Protein AF-U2TBA6-F1 (afdb_monomer)

Structure (mmCIF, N/CA/C/O backbone):
data_AF-U2TBA6-F1
#
_entry.id   AF-U2TBA6-F1
#
loop_
_atom_site.group_PDB
_atom_site.id
_atom_site.type_symbol
_atom_site.label_atom_id
_atom_site.label_alt_id
_atom_site.label_comp_id
_atom_site.label_asym_id
_atom_site.label_entity_id
_atom_site.label_seq_id
_atom_site.pdbx_PDB_ins_code
_atom_site.Cartn_x
_atom_site.Cartn_y
_atom_site.Cartn_z
_atom_site.occupancy
_atom_site.B_iso_or_equiv
_atom_site.auth_seq_id
_atom_site.auth_comp_id
_atom_site.auth_asym_id
_atom_site.auth_atom_id
_atom_site.pdbx_PDB_model_num
ATOM 1 N N . MET A 1 1 ? 3.449 6.716 -40.604 1.00 33.38 1 MET A N 1
ATOM 2 C CA . MET A 1 1 ? 2.795 7.351 -39.437 1.00 33.38 1 MET A CA 1
ATOM 3 C C . MET A 1 1 ? 1.374 6.799 -39.253 1.00 33.38 1 MET A C 1
ATOM 5 O O . MET A 1 1 ? 0.414 7.548 -39.280 1.00 33.38 1 MET A O 1
ATOM 9 N N . GLY A 1 2 ? 1.232 5.471 -39.117 1.00 28.80 2 GLY A N 1
ATOM 10 C CA . GLY A 1 2 ? -0.083 4.801 -39.069 1.00 28.80 2 GLY A CA 1
ATOM 11 C C . GLY A 1 2 ? -0.136 3.507 -38.243 1.00 28.80 2 GLY A C 1
ATOM 12 O O . GLY A 1 2 ? -1.192 2.897 -38.158 1.00 28.80 2 GLY A O 1
ATOM 13 N N . GLY A 1 3 ? 0.971 3.090 -37.613 1.00 27.03 3 GLY A N 1
ATOM 14 C CA . GLY A 1 3 ? 1.015 1.880 -36.775 1.00 27.03 3 GLY A CA 1
ATOM 15 C C . GLY A 1 3 ? 0.606 2.102 -35.312 1.00 27.03 3 GLY A C 1
ATOM 16 O O . GLY A 1 3 ? 0.099 1.187 -34.678 1.00 27.03 3 GLY A O 1
ATOM 17 N N . TYR A 1 4 ? 0.750 3.324 -34.788 1.00 31.84 4 TYR A N 1
ATOM 18 C CA . TYR A 1 4 ? 0.482 3.633 -33.373 1.00 31.84 4 TYR A CA 1
ATOM 19 C C . TYR A 1 4 ? -1.007 3.803 -33.028 1.00 31.84 4 TYR A C 1
ATOM 21 O O . TYR A 1 4 ? -1.371 3.762 -31.858 1.00 31.84 4 TYR A O 1
ATOM 29 N N . LEU A 1 5 ? -1.885 3.975 -34.023 1.00 29.72 5 LEU A N 1
ATOM 30 C CA . LEU A 1 5 ? -3.324 4.172 -33.787 1.00 29.72 5 LEU A CA 1
ATOM 31 C C . LEU A 1 5 ? -4.109 2.856 -33.659 1.00 29.72 5 LEU A C 1
ATOM 33 O O . LEU A 1 5 ? -5.163 2.846 -33.031 1.00 29.72 5 LEU A O 1
ATOM 37 N N . LEU A 1 6 ? -3.596 1.745 -34.199 1.00 29.84 6 LEU A N 1
ATOM 38 C CA . LEU A 1 6 ? -4.268 0.438 -34.147 1.00 29.84 6 LEU A CA 1
ATOM 39 C C . LEU A 1 6 ? -3.959 -0.365 -32.875 1.00 29.84 6 LEU A C 1
ATOM 41 O O . LEU A 1 6 ? -4.721 -1.259 -32.528 1.00 29.84 6 LEU A O 1
ATOM 45 N N . GLN A 1 7 ? -2.883 -0.039 -32.155 1.00 37.28 7 GLN A N 1
ATOM 46 C CA . GLN A 1 7 ? -2.502 -0.759 -30.934 1.00 37.28 7 GLN A CA 1
ATOM 47 C C . GLN A 1 7 ? -3.322 -0.313 -29.705 1.00 37.28 7 GLN A C 1
ATOM 49 O O . GLN A 1 7 ? -3.544 -1.099 -28.787 1.00 37.28 7 GLN A O 1
ATOM 54 N N . ASN A 1 8 ? -3.852 0.917 -29.714 1.00 37.28 8 ASN A N 1
ATOM 55 C CA . ASN A 1 8 ? -4.618 1.474 -28.592 1.00 37.28 8 ASN A CA 1
ATOM 56 C C . ASN A 1 8 ? -6.055 0.936 -28.477 1.00 37.28 8 ASN A C 1
ATOM 58 O O . ASN A 1 8 ? -6.622 0.937 -27.385 1.00 37.28 8 ASN A O 1
ATOM 62 N N . THR A 1 9 ? -6.667 0.455 -29.562 1.00 40.72 9 THR A N 1
ATOM 63 C CA . THR A 1 9 ? -8.073 0.013 -29.542 1.00 40.72 9 THR A CA 1
ATOM 64 C C . THR A 1 9 ? -8.248 -1.415 -29.025 1.00 40.72 9 THR A C 1
ATOM 66 O O . THR A 1 9 ? -9.246 -1.695 -28.366 1.00 40.72 9 THR A O 1
ATOM 69 N N . SER A 1 10 ? -7.273 -2.307 -29.233 1.00 41.69 10 SER A N 1
ATOM 70 C CA . SER A 1 10 ? -7.294 -3.676 -28.688 1.00 41.69 10 SER A CA 1
ATOM 71 C C . SER A 1 10 ? -6.822 -3.766 -27.232 1.00 41.69 10 SER A C 1
ATOM 73 O O . SER A 1 10 ? -7.222 -4.683 -26.520 1.00 41.69 10 SER A O 1
ATOM 75 N N . LEU A 1 11 ? -5.999 -2.813 -26.774 1.00 43.09 11 LEU A N 1
ATOM 76 C CA . LEU A 1 11 ? -5.561 -2.694 -25.374 1.00 43.09 11 LEU A CA 1
ATOM 77 C C . LEU A 1 11 ? -6.626 -2.055 -24.470 1.00 43.09 11 LEU A C 1
ATOM 79 O O . LEU A 1 11 ? -6.661 -2.348 -23.280 1.00 43.09 11 LEU A O 1
ATOM 83 N N . SER A 1 12 ? -7.527 -1.234 -25.018 1.00 51.44 12 SER A N 1
ATOM 84 C CA . SER A 1 12 ? -8.607 -0.570 -24.271 1.00 51.44 12 SER A CA 1
ATOM 85 C C . SER A 1 12 ? -9.499 -1.516 -23.441 1.00 51.44 12 SER A C 1
ATOM 87 O O . SER A 1 12 ? -9.683 -1.246 -22.252 1.00 51.44 12 SER A O 1
ATOM 89 N N . PRO A 1 13 ? -10.034 -2.634 -23.978 1.00 48.94 13 PRO A N 1
ATOM 90 C CA . PRO A 1 13 ? -10.844 -3.552 -23.178 1.00 48.94 13 PRO A CA 1
ATOM 91 C C . PRO A 1 13 ? -10.027 -4.293 -22.112 1.00 48.94 13 PRO A C 1
ATOM 93 O O . PRO A 1 13 ? -10.546 -4.546 -21.030 1.00 48.94 13 PRO A O 1
ATOM 96 N N . VAL A 1 14 ? -8.753 -4.596 -22.381 1.00 53.72 14 VAL A N 1
ATOM 97 C CA . VAL A 1 14 ? -7.848 -5.262 -21.429 1.00 53.72 14 VAL A CA 1
ATOM 98 C C . VAL A 1 14 ? -7.470 -4.317 -20.280 1.00 53.72 14 VAL A C 1
ATOM 100 O O . VAL A 1 14 ? -7.573 -4.697 -19.119 1.00 53.72 14 VAL A O 1
ATOM 103 N N . LEU A 1 15 ? -7.146 -3.056 -20.580 1.00 55.09 15 LEU A N 1
ATOM 104 C CA . LEU A 1 15 ? -6.909 -1.997 -19.590 1.00 55.09 15 LEU A CA 1
ATOM 105 C C . LEU A 1 15 ? -8.154 -1.722 -18.728 1.00 55.09 15 LEU A C 1
ATOM 107 O O . LEU A 1 15 ? -8.049 -1.555 -17.510 1.00 55.09 15 LEU A O 1
ATOM 111 N N . ASN A 1 16 ? -9.345 -1.731 -19.334 1.00 58.00 16 ASN A N 1
ATOM 112 C CA . ASN A 1 16 ? -10.609 -1.628 -18.601 1.00 58.00 16 ASN A CA 1
ATOM 113 C C . ASN A 1 16 ? -10.851 -2.843 -17.694 1.00 58.00 16 ASN A C 1
ATOM 115 O O . ASN A 1 16 ? -11.311 -2.677 -16.566 1.00 58.00 16 ASN A O 1
ATOM 119 N N . LEU A 1 17 ? -10.510 -4.052 -18.148 1.00 61.00 17 LEU A N 1
ATOM 120 C CA . LEU A 1 17 ? -10.610 -5.269 -17.345 1.00 61.00 17 LEU A CA 1
ATOM 121 C C . LEU A 1 17 ? -9.676 -5.203 -16.125 1.00 61.00 17 LEU A C 1
ATOM 123 O O . LEU A 1 17 ? -10.125 -5.442 -15.007 1.00 61.00 17 LEU A O 1
ATOM 127 N N . PHE A 1 18 ? -8.414 -4.802 -16.316 1.00 63.72 18 PHE A N 1
ATOM 128 C CA . PHE A 1 18 ? -7.450 -4.618 -15.226 1.00 63.72 18 PHE A CA 1
ATOM 129 C C . PHE A 1 18 ? -7.888 -3.548 -14.227 1.00 63.72 18 PHE A C 1
ATOM 131 O O . PHE A 1 18 ? -7.780 -3.745 -13.018 1.00 63.72 18 PHE A O 1
ATOM 138 N N . SER A 1 19 ? -8.478 -2.455 -14.710 1.00 67.44 19 SER A N 1
ATOM 139 C CA . SER A 1 19 ? -9.037 -1.407 -13.849 1.00 67.44 19 SER A CA 1
ATOM 140 C C . SER A 1 19 ? -10.184 -1.930 -12.976 1.00 67.44 19 SER A C 1
ATOM 142 O O . SER A 1 19 ? -10.247 -1.628 -11.783 1.00 67.44 19 SER A O 1
ATOM 144 N N . ILE A 1 20 ? -11.069 -2.759 -13.543 1.00 71.56 20 ILE A N 1
ATOM 145 C CA . ILE A 1 20 ? -12.163 -3.405 -12.803 1.00 71.56 20 ILE A CA 1
ATOM 146 C C . ILE A 1 20 ? -11.611 -4.412 -11.787 1.00 71.56 20 ILE A C 1
ATOM 148 O O . ILE A 1 20 ? -12.048 -4.414 -10.636 1.00 71.56 20 ILE A O 1
ATOM 152 N N . PHE A 1 21 ? -10.631 -5.234 -12.172 1.00 73.31 21 PHE A N 1
ATOM 153 C CA . PHE A 1 21 ? -9.988 -6.179 -11.257 1.00 73.31 21 PHE A CA 1
ATOM 154 C C . PHE A 1 21 ? -9.305 -5.471 -10.088 1.00 73.31 21 PHE A C 1
ATOM 156 O O . PHE A 1 21 ? -9.508 -5.880 -8.946 1.00 73.31 21 PHE A O 1
ATOM 163 N N . ASN A 1 22 ? -8.584 -4.378 -10.345 1.00 70.00 22 ASN A N 1
ATOM 164 C CA . ASN A 1 22 ? -7.978 -3.552 -9.304 1.00 70.00 22 ASN A CA 1
ATOM 165 C C . ASN A 1 22 ? -9.046 -2.994 -8.361 1.00 70.00 22 ASN A C 1
ATOM 167 O O . ASN A 1 22 ? -8.934 -3.136 -7.145 1.00 70.00 22 ASN A O 1
ATOM 171 N N . PHE A 1 23 ? -10.134 -2.437 -8.892 1.00 77.69 23 PHE A N 1
ATOM 172 C CA . PHE A 1 23 ? -11.240 -1.958 -8.064 1.00 77.69 23 PHE A CA 1
ATOM 173 C C . PHE A 1 23 ? -11.829 -3.064 -7.171 1.00 77.69 23 PHE A C 1
ATOM 175 O O . PHE A 1 23 ? -11.960 -2.881 -5.958 1.00 77.69 23 PHE A O 1
ATOM 182 N N . CYS A 1 24 ? -12.146 -4.228 -7.747 1.00 77.81 24 CYS A N 1
ATOM 183 C CA . CYS A 1 24 ? -12.658 -5.380 -7.005 1.00 77.81 24 CYS A CA 1
ATOM 184 C C . CYS A 1 24 ? -11.664 -5.858 -5.943 1.00 77.81 24 CYS A C 1
ATOM 186 O O . CYS A 1 24 ? -12.065 -6.192 -4.829 1.00 77.81 24 CYS A O 1
ATOM 188 N N . TYR A 1 25 ? -10.374 -5.846 -6.263 1.00 76.81 25 TYR A N 1
ATOM 189 C CA . TYR A 1 25 ? -9.306 -6.203 -5.346 1.00 76.81 25 TYR A CA 1
ATOM 190 C C . TYR A 1 25 ? -9.289 -5.283 -4.114 1.00 76.81 25 TYR A C 1
ATOM 192 O O . TYR A 1 25 ? -9.372 -5.761 -2.978 1.00 76.81 25 TYR A O 1
ATOM 200 N N . TYR A 1 26 ? -9.272 -3.962 -4.320 1.00 77.50 26 TYR A N 1
ATOM 201 C CA . TYR A 1 26 ? -9.313 -2.993 -3.219 1.00 77.50 26 TYR A CA 1
ATOM 202 C C . TYR A 1 26 ? -10.594 -3.100 -2.403 1.00 77.50 26 TYR A C 1
ATOM 204 O O . TYR A 1 26 ? -10.560 -2.937 -1.182 1.00 77.50 26 TYR A O 1
ATOM 212 N N . LEU A 1 27 ? -11.720 -3.393 -3.055 1.00 82.31 27 LEU A N 1
ATOM 213 C CA . LEU A 1 27 ? -12.992 -3.599 -2.375 1.00 82.31 27 LEU A CA 1
ATOM 214 C C . LEU A 1 27 ? -12.929 -4.814 -1.442 1.00 82.31 27 LEU A C 1
ATOM 216 O O . LEU A 1 27 ? -13.320 -4.717 -0.280 1.00 82.31 27 LEU A O 1
ATOM 220 N N . VAL A 1 28 ? -12.398 -5.944 -1.915 1.00 80.44 28 VAL A N 1
ATOM 221 C CA . VAL A 1 28 ? -12.222 -7.157 -1.099 1.00 80.44 28 VAL A CA 1
ATOM 222 C C . VAL A 1 28 ? -11.304 -6.885 0.091 1.00 80.44 28 VAL A C 1
ATOM 224 O O . VAL A 1 28 ? -11.617 -7.282 1.212 1.00 80.44 28 VAL A O 1
ATOM 227 N N . LEU A 1 29 ? -10.204 -6.171 -0.130 1.00 77.12 29 LEU A N 1
ATOM 228 C CA . LEU A 1 29 ? -9.239 -5.799 0.902 1.00 77.12 29 LEU A CA 1
ATOM 229 C C . LEU A 1 29 ? -9.860 -4.863 1.954 1.00 77.12 29 LEU A C 1
ATOM 231 O O . LEU A 1 29 ? -9.681 -5.059 3.157 1.00 77.12 29 LEU A O 1
ATOM 235 N N . PHE A 1 30 ? -10.675 -3.901 1.522 1.00 80.56 30 PHE A N 1
ATOM 236 C CA . PHE A 1 30 ? -11.443 -3.035 2.414 1.00 80.56 30 PHE A CA 1
ATOM 237 C C . PHE A 1 30 ? -12.436 -3.832 3.273 1.00 80.56 30 PHE A C 1
ATOM 239 O O . PHE A 1 30 ? -12.463 -3.682 4.497 1.00 80.56 30 PHE A O 1
ATOM 246 N N . LEU A 1 31 ? -13.211 -4.731 2.657 1.00 80.31 31 LEU A N 1
ATOM 247 C CA . LEU A 1 31 ? -14.142 -5.614 3.367 1.00 80.31 31 LEU A CA 1
ATOM 248 C C . LEU A 1 31 ? -13.414 -6.562 4.331 1.00 80.31 31 LEU A C 1
ATOM 250 O O . LEU A 1 31 ? -13.915 -6.856 5.419 1.00 80.31 31 LEU A O 1
ATOM 254 N N . PHE A 1 32 ? -12.217 -7.019 3.962 1.00 79.44 32 PHE A N 1
ATOM 255 C CA . PHE A 1 32 ? -11.378 -7.847 4.815 1.00 79.44 32 PHE A CA 1
ATOM 256 C C . PHE A 1 32 ? -10.978 -7.112 6.101 1.00 79.44 32 PHE A C 1
ATOM 258 O O . PHE A 1 32 ? -11.171 -7.667 7.184 1.00 79.44 32 PHE A O 1
ATOM 265 N N . TYR A 1 33 ? -10.527 -5.854 6.024 1.00 76.25 33 TYR A N 1
ATOM 266 C CA . TYR A 1 33 ? -10.216 -5.067 7.226 1.00 76.25 33 TYR A CA 1
ATOM 267 C C . TYR A 1 33 ? -11.432 -4.856 8.128 1.00 76.25 33 TYR A C 1
ATOM 269 O O . TYR A 1 33 ? -11.327 -5.013 9.348 1.00 76.25 33 TYR A O 1
ATOM 277 N N . GLN A 1 34 ? -12.603 -4.583 7.545 1.00 75.19 34 GLN A N 1
ATOM 278 C CA . GLN A 1 34 ? -13.845 -4.480 8.315 1.00 75.19 34 GLN A CA 1
ATOM 279 C C . GLN A 1 34 ? -14.164 -5.777 9.064 1.00 75.19 34 GLN A C 1
ATOM 281 O O . GLN A 1 34 ? -14.523 -5.747 10.242 1.00 75.19 34 GLN A O 1
ATOM 286 N N . LYS A 1 35 ? -13.980 -6.927 8.406 1.00 77.62 35 LYS A N 1
ATOM 287 C CA . LYS A 1 35 ? -14.211 -8.245 9.006 1.00 77.62 35 LYS A CA 1
ATOM 288 C C . LYS A 1 35 ? -13.213 -8.567 10.119 1.00 77.62 35 LYS A C 1
ATOM 290 O O . LYS A 1 35 ? -13.614 -9.112 11.148 1.00 77.62 35 LYS A O 1
ATOM 295 N N . VAL A 1 36 ? -11.933 -8.241 9.931 1.00 71.44 36 VAL A N 1
ATOM 296 C CA . VAL A 1 36 ? -10.889 -8.440 10.948 1.00 71.44 36 VAL A CA 1
ATOM 297 C C . VAL A 1 36 ? -11.233 -7.658 12.215 1.00 71.44 36 VAL A C 1
ATOM 299 O O . VAL A 1 36 ? -11.251 -8.240 13.294 1.00 71.44 36 VAL A O 1
ATOM 302 N N . ILE A 1 37 ? -11.606 -6.385 12.099 1.00 67.88 37 ILE A N 1
ATOM 303 C CA . ILE A 1 37 ? -11.932 -5.538 13.259 1.00 67.88 37 ILE A CA 1
ATOM 304 C C . ILE A 1 37 ? -13.259 -5.905 13.912 1.00 67.88 37 ILE A C 1
ATOM 306 O O . ILE A 1 37 ? -13.330 -5.925 15.140 1.00 67.88 37 ILE A O 1
ATOM 310 N N . PHE A 1 38 ? -14.270 -6.303 13.136 1.00 67.88 38 PHE A N 1
ATOM 311 C CA . PHE A 1 38 ? -15.490 -6.882 13.702 1.00 67.88 38 PHE A CA 1
ATOM 312 C C . PHE A 1 38 ? -15.174 -8.074 14.620 1.00 67.88 38 PHE A C 1
ATOM 314 O O . PHE A 1 38 ? -15.725 -8.178 15.712 1.00 67.88 38 PHE A O 1
ATOM 321 N N . LYS A 1 39 ? -14.231 -8.936 14.215 1.00 69.56 39 LYS A N 1
ATOM 322 C CA . LYS A 1 39 ? -13.801 -10.094 15.010 1.00 69.56 39 LYS A CA 1
ATOM 323 C C . LYS A 1 39 ? -12.981 -9.716 16.254 1.00 69.56 39 LYS A C 1
ATOM 325 O O . LYS A 1 39 ? -13.001 -10.462 17.224 1.00 69.56 39 LYS A O 1
ATOM 330 N N . ILE A 1 40 ? -12.258 -8.595 16.234 1.00 65.31 40 ILE A N 1
ATOM 331 C CA . ILE A 1 40 ? -11.452 -8.114 17.373 1.00 65.31 40 ILE A CA 1
ATOM 332 C C . ILE A 1 40 ? -12.321 -7.399 18.409 1.00 65.31 40 ILE A C 1
ATOM 334 O O . ILE A 1 40 ? -12.093 -7.523 19.609 1.00 65.31 40 ILE A O 1
ATOM 338 N N . GLU A 1 41 ? -13.265 -6.581 17.949 1.00 64.75 41 GLU A N 1
ATOM 339 C CA . GLU A 1 41 ? -14.033 -5.692 18.819 1.00 64.75 41 GLU A CA 1
ATOM 340 C C . GLU A 1 41 ? -15.403 -6.237 19.212 1.00 64.75 41 GLU A C 1
ATOM 342 O O . GLU A 1 41 ? -16.031 -5.652 20.093 1.00 64.75 41 GLU A O 1
ATOM 347 N N . GLU A 1 42 ? -15.881 -7.285 18.532 1.00 62.25 42 GLU A N 1
ATOM 348 C CA . GLU A 1 42 ? -17.246 -7.828 18.643 1.00 62.25 42 GLU A CA 1
ATOM 349 C C . GLU A 1 42 ? -18.343 -6.759 18.468 1.00 62.25 42 GLU A C 1
ATOM 351 O O . GLU A 1 42 ? -19.490 -6.921 18.881 1.00 62.25 42 GLU A O 1
ATOM 356 N N . LYS A 1 43 ? -17.996 -5.632 17.836 1.00 63.78 43 LYS A N 1
ATOM 357 C CA . LYS A 1 43 ? -18.877 -4.484 17.624 1.00 63.78 43 LYS A CA 1
ATOM 358 C C . LYS A 1 43 ? -19.125 -4.282 16.147 1.00 63.78 43 LYS A C 1
ATOM 360 O O . LYS A 1 43 ? -18.198 -4.187 15.344 1.00 63.78 43 LYS A O 1
ATOM 365 N N . ASN A 1 44 ? -20.404 -4.171 15.800 1.00 58.31 44 ASN A N 1
ATOM 366 C CA . ASN A 1 44 ? -20.823 -3.958 14.427 1.00 58.31 44 ASN A CA 1
ATOM 367 C C . ASN A 1 44 ? -20.855 -2.461 14.108 1.00 58.31 44 ASN A C 1
ATOM 369 O O . ASN A 1 44 ? -21.823 -1.765 14.403 1.00 58.31 44 ASN A O 1
ATOM 373 N N . TYR A 1 45 ? -19.784 -1.963 13.493 1.00 59.03 45 TYR A N 1
ATOM 374 C CA . TYR A 1 45 ? -19.689 -0.571 13.040 1.00 59.03 45 TYR A CA 1
ATOM 375 C C . TYR A 1 45 ? -20.276 -0.347 11.636 1.00 59.03 45 TYR A C 1
ATOM 377 O O . TYR A 1 45 ? -20.083 0.724 11.062 1.00 59.03 45 TYR A O 1
ATOM 385 N N . LEU A 1 46 ? -20.983 -1.341 11.078 1.00 55.38 46 LEU A N 1
ATOM 386 C CA . LEU A 1 46 ? -21.551 -1.355 9.724 1.00 55.38 46 LEU A CA 1
ATOM 387 C C . LEU A 1 46 ? -22.621 -0.263 9.517 1.00 55.38 46 LEU A C 1
ATOM 389 O O . LEU A 1 46 ? -23.821 -0.521 9.492 1.00 55.38 46 LEU A O 1
ATOM 393 N N . ARG A 1 47 ? -22.181 0.979 9.305 1.00 59.25 47 ARG A N 1
ATOM 394 C CA . ARG A 1 47 ? -22.957 2.027 8.635 1.00 59.25 47 ARG A CA 1
ATOM 395 C C . ARG A 1 47 ? -22.532 2.058 7.171 1.00 59.25 47 ARG A C 1
ATOM 397 O O . ARG A 1 47 ? -21.565 2.736 6.827 1.00 59.25 47 ARG A O 1
ATOM 404 N N . LEU A 1 48 ? -23.269 1.337 6.317 1.00 56.69 48 LEU A N 1
ATOM 405 C CA . LEU A 1 48 ? -22.956 1.140 4.890 1.00 56.69 48 LEU A CA 1
ATOM 406 C C . LEU A 1 48 ? -22.523 2.433 4.167 1.00 56.69 48 LEU A C 1
ATOM 408 O O . LEU A 1 48 ? -21.536 2.427 3.437 1.00 56.69 48 LEU A O 1
ATOM 412 N N . GLY A 1 49 ? -23.217 3.552 4.410 1.00 60.34 49 GLY A N 1
ATOM 413 C CA . GLY A 1 49 ? -22.914 4.836 3.764 1.00 60.34 49 GLY A CA 1
ATOM 414 C C . GLY A 1 49 ? -21.580 5.465 4.189 1.00 60.34 49 GLY A C 1
ATOM 415 O O . GLY A 1 49 ? -20.838 5.963 3.345 1.00 60.34 49 GLY A O 1
ATOM 416 N N . GLN A 1 50 ? -21.228 5.405 5.480 1.00 69.31 50 GLN A N 1
ATOM 417 C CA . GLN A 1 50 ? -19.935 5.912 5.964 1.00 69.31 50 GLN A CA 1
ATOM 418 C C . GLN A 1 50 ? -18.784 5.016 5.497 1.00 69.31 50 GLN A C 1
ATOM 420 O O . GLN A 1 50 ? -17.730 5.516 5.111 1.00 69.31 50 GLN A O 1
ATOM 425 N N . SER A 1 51 ? -18.997 3.699 5.474 1.00 72.25 51 SER A N 1
ATOM 426 C CA . SER A 1 51 ? -18.024 2.737 4.958 1.00 72.25 51 SER A CA 1
ATOM 427 C C . SER A 1 51 ? -17.742 2.926 3.464 1.00 72.25 51 SER A C 1
ATOM 429 O O . SER A 1 51 ? -16.580 2.923 3.068 1.00 72.25 51 SER A O 1
ATOM 431 N N . ALA A 1 52 ? -18.766 3.161 2.639 1.00 77.06 52 ALA A N 1
ATOM 432 C CA . ALA A 1 52 ? -18.586 3.369 1.201 1.00 77.06 52 ALA A CA 1
ATOM 433 C C . ALA A 1 52 ? -17.749 4.622 0.885 1.00 77.06 52 ALA A C 1
ATOM 435 O O . ALA A 1 52 ? -16.817 4.555 0.088 1.00 77.06 52 ALA A O 1
ATOM 436 N N . SER A 1 53 ? -18.020 5.750 1.554 1.00 81.38 53 SER A N 1
ATOM 437 C CA . SER A 1 53 ? -17.249 6.993 1.370 1.00 81.38 53 SER A CA 1
ATOM 438 C C . SER A 1 53 ? -15.758 6.806 1.684 1.00 81.38 53 SER A C 1
ATOM 440 O O . SER A 1 53 ? -14.887 7.229 0.923 1.00 81.38 53 SER A O 1
ATOM 442 N N . LYS A 1 54 ? -15.451 6.082 2.766 1.00 85.50 54 LYS A N 1
ATOM 443 C CA . LYS A 1 54 ? -14.074 5.765 3.168 1.00 85.50 54 LYS A CA 1
ATOM 444 C C . LYS A 1 54 ? -13.351 4.893 2.152 1.00 85.50 54 LYS A C 1
ATOM 446 O O . LYS A 1 54 ? -12.176 5.126 1.878 1.00 85.50 54 LYS A O 1
ATOM 451 N N . PHE A 1 55 ? -14.053 3.909 1.597 1.00 85.00 55 PHE A N 1
ATOM 452 C CA . PHE A 1 55 ? -13.519 3.068 0.537 1.00 85.00 55 PHE A CA 1
ATOM 453 C C . PHE A 1 55 ? -13.140 3.900 -0.694 1.00 85.00 55 PHE A C 1
ATOM 455 O O . PHE A 1 55 ? -11.996 3.832 -1.136 1.00 85.00 55 PHE A O 1
ATOM 462 N N . PHE A 1 56 ? -14.050 4.743 -1.195 1.00 85.12 56 PHE A N 1
ATOM 463 C CA . PHE A 1 56 ? -13.762 5.601 -2.349 1.00 85.12 56 PHE A CA 1
ATOM 464 C C . PHE A 1 56 ? -12.608 6.569 -2.085 1.00 85.12 56 PHE A C 1
ATOM 466 O O . PHE A 1 56 ? -11.784 6.784 -2.968 1.00 85.12 56 PHE A O 1
ATOM 473 N N . PHE A 1 57 ? -12.500 7.107 -0.869 1.00 87.00 57 PHE A N 1
ATOM 474 C CA . PHE A 1 57 ? -11.380 7.965 -0.489 1.00 87.00 57 PHE A CA 1
ATOM 475 C C . PHE A 1 57 ? -10.032 7.227 -0.521 1.00 87.00 57 PHE A C 1
ATOM 477 O O . PHE A 1 57 ? -9.070 7.722 -1.104 1.00 87.00 57 PHE A O 1
ATOM 484 N N . LEU A 1 58 ? -9.957 6.025 0.061 1.00 86.25 58 LEU A N 1
ATOM 485 C CA . LEU A 1 58 ? -8.739 5.207 0.023 1.00 86.25 58 LEU A CA 1
ATOM 486 C C . LEU A 1 58 ? -8.386 4.775 -1.405 1.00 86.25 58 LEU A C 1
ATOM 488 O O . LEU A 1 58 ? -7.218 4.826 -1.785 1.00 86.25 58 LEU A O 1
ATOM 492 N N . TYR A 1 59 ? -9.389 4.398 -2.200 1.00 84.25 59 TYR A N 1
ATOM 493 C CA . TYR A 1 59 ? -9.203 4.053 -3.607 1.00 84.25 59 TYR A CA 1
ATOM 494 C C . TYR A 1 59 ? -8.697 5.250 -4.424 1.00 84.25 59 TYR A C 1
ATOM 496 O O . TYR A 1 59 ? -7.811 5.097 -5.258 1.00 84.25 59 TYR A O 1
ATOM 504 N N . PHE A 1 60 ? -9.193 6.457 -4.141 1.00 85.56 60 PHE A N 1
ATOM 505 C CA . PHE A 1 60 ? -8.726 7.688 -4.777 1.00 85.56 60 PHE A CA 1
ATOM 506 C C . PHE A 1 60 ? -7.269 8.015 -4.428 1.00 85.56 60 PHE A C 1
ATOM 508 O O . PHE A 1 60 ? -6.487 8.339 -5.320 1.00 85.56 60 PHE A O 1
ATOM 515 N N . ILE A 1 61 ? -6.874 7.872 -3.155 1.00 85.19 61 ILE A N 1
ATOM 516 C CA . ILE A 1 61 ? -5.467 8.011 -2.747 1.00 85.19 61 ILE A CA 1
ATOM 517 C C . ILE A 1 61 ? -4.600 7.006 -3.501 1.00 85.19 61 ILE A C 1
ATOM 519 O O . ILE A 1 61 ? -3.575 7.384 -4.061 1.00 85.19 61 ILE A O 1
ATOM 523 N N . TYR A 1 62 ? -5.016 5.738 -3.531 1.00 82.94 62 TYR A N 1
ATOM 524 C CA . TYR A 1 62 ? -4.293 4.703 -4.258 1.00 82.94 62 TYR A CA 1
ATOM 525 C C . TYR A 1 62 ? -4.137 5.076 -5.736 1.00 82.94 62 TYR A C 1
ATOM 527 O O . TYR A 1 62 ? -3.023 5.069 -6.250 1.00 82.94 62 TYR A O 1
ATOM 535 N N . TYR A 1 63 ? -5.218 5.483 -6.401 1.00 80.94 63 TYR A N 1
ATOM 536 C CA . TYR A 1 63 ? -5.186 5.898 -7.801 1.00 80.94 63 TYR A CA 1
ATOM 537 C C . TYR A 1 63 ? -4.173 7.024 -8.056 1.00 80.94 63 TYR A C 1
ATOM 539 O O . TYR A 1 63 ? -3.352 6.908 -8.963 1.00 80.94 63 TYR A O 1
ATOM 547 N N . ILE A 1 64 ? -4.166 8.070 -7.219 1.00 82.12 64 ILE A N 1
ATOM 548 C CA . ILE A 1 64 ? -3.186 9.163 -7.320 1.00 82.12 64 ILE A CA 1
ATOM 549 C C . ILE A 1 64 ? -1.757 8.633 -7.170 1.00 82.12 64 ILE A C 1
ATOM 551 O O . ILE A 1 64 ? -0.886 8.998 -7.954 1.00 82.12 64 ILE A O 1
ATOM 555 N N . VAL A 1 65 ? -1.508 7.778 -6.177 1.00 79.56 65 VAL A N 1
ATOM 556 C CA . VAL A 1 65 ? -0.165 7.253 -5.904 1.00 79.56 65 VAL A CA 1
ATOM 557 C C . VAL A 1 65 ? 0.367 6.433 -7.084 1.00 79.56 65 VAL A C 1
ATOM 559 O O . VAL A 1 65 ? 1.517 6.640 -7.471 1.00 79.56 65 VAL A O 1
ATOM 562 N N . ASN A 1 66 ? -0.446 5.566 -7.702 1.00 75.81 66 ASN A N 1
ATOM 563 C CA . ASN A 1 66 ? 0.005 4.830 -8.894 1.00 75.81 66 ASN A CA 1
ATOM 564 C C . ASN A 1 66 ? 0.197 5.749 -10.086 1.00 75.81 66 ASN A C 1
ATOM 566 O O . ASN A 1 66 ? 1.208 5.628 -10.759 1.00 75.81 66 ASN A O 1
ATOM 570 N N . TYR A 1 67 ? -0.719 6.692 -10.318 1.00 77.50 67 TYR A N 1
ATOM 571 C CA . TYR A 1 67 ? -0.587 7.634 -11.425 1.00 77.50 67 TYR A CA 1
ATOM 572 C C . TYR A 1 67 ? 0.727 8.423 -11.338 1.00 77.50 67 TYR A C 1
ATOM 574 O O . TYR A 1 67 ? 1.438 8.581 -12.331 1.00 77.50 67 TYR A O 1
ATOM 582 N N . ILE A 1 68 ? 1.079 8.883 -10.134 1.00 74.00 68 ILE A N 1
ATOM 583 C CA . ILE A 1 68 ? 2.355 9.549 -9.868 1.00 74.00 68 ILE A CA 1
ATOM 584 C C . ILE A 1 68 ? 3.519 8.581 -10.125 1.00 74.00 68 ILE A C 1
ATOM 586 O O . ILE A 1 68 ? 4.453 8.943 -10.835 1.00 74.00 68 ILE A O 1
ATOM 590 N N . GLY A 1 69 ? 3.460 7.354 -9.599 1.00 68.25 69 GLY A N 1
ATOM 591 C CA . GLY A 1 69 ? 4.507 6.345 -9.794 1.00 68.25 69 GLY A CA 1
ATOM 592 C C . GLY A 1 69 ? 4.746 5.986 -11.266 1.00 68.25 69 GLY A C 1
ATOM 593 O O . GLY A 1 69 ? 5.884 6.009 -11.730 1.00 68.25 69 GLY A O 1
ATOM 594 N N . GLU A 1 70 ? 3.680 5.726 -12.023 1.00 66.94 70 GLU A N 1
ATOM 595 C CA . GLU A 1 70 ? 3.722 5.437 -13.462 1.00 66.94 70 GLU A CA 1
ATOM 596 C C . GLU A 1 70 ? 4.257 6.622 -14.262 1.00 66.94 70 GLU A C 1
ATOM 598 O O . GLU A 1 70 ? 5.048 6.432 -15.180 1.00 66.94 70 GLU A O 1
ATOM 603 N N . SER A 1 71 ? 3.893 7.850 -13.885 1.00 68.31 71 SER A N 1
ATOM 604 C CA . SER A 1 71 ? 4.406 9.061 -14.534 1.00 68.31 71 SER A CA 1
ATOM 605 C C . SER A 1 71 ? 5.916 9.235 -14.337 1.00 68.31 71 SER A C 1
ATOM 607 O O . SER A 1 71 ? 6.570 9.832 -15.188 1.00 68.31 71 SER A O 1
ATOM 609 N N . PHE A 1 72 ? 6.488 8.702 -13.250 1.00 63.34 72 PHE A N 1
ATOM 610 C CA . PHE A 1 72 ? 7.931 8.738 -12.989 1.00 63.34 72 PHE A CA 1
ATOM 611 C C . PHE A 1 72 ? 8.707 7.565 -13.603 1.00 63.34 72 PHE A C 1
ATOM 613 O O . PHE A 1 72 ? 9.919 7.676 -13.799 1.00 63.34 72 PHE A O 1
ATOM 620 N N . PHE A 1 73 ? 8.034 6.473 -13.973 1.00 57.00 73 PHE A N 1
ATOM 621 C CA . PHE A 1 73 ? 8.671 5.282 -14.542 1.00 57.00 73 PHE A CA 1
ATOM 622 C C . PHE A 1 73 ? 9.479 5.523 -15.838 1.00 57.00 73 PHE A C 1
ATOM 624 O O . PHE A 1 73 ? 10.584 4.992 -15.940 1.00 57.00 73 PHE A O 1
ATOM 631 N N . PRO A 1 74 ? 9.035 6.346 -16.814 1.00 56.78 74 PRO A N 1
ATOM 632 C CA . PRO A 1 74 ? 9.798 6.609 -18.038 1.00 56.78 74 PRO A CA 1
ATOM 633 C C . PRO A 1 74 ? 11.122 7.322 -17.765 1.00 56.78 74 PRO A C 1
ATOM 635 O O . PRO A 1 74 ? 12.096 7.143 -18.493 1.00 56.78 74 PRO A O 1
ATOM 638 N N . TYR A 1 75 ? 11.157 8.127 -16.705 1.00 54.00 75 TYR A N 1
ATOM 639 C CA . TYR A 1 75 ? 12.322 8.913 -16.335 1.00 54.00 75 TYR A CA 1
ATOM 640 C C . TYR A 1 75 ? 13.414 8.047 -15.697 1.00 54.00 75 TYR A C 1
ATOM 642 O O . TYR A 1 75 ? 14.586 8.347 -15.878 1.00 54.00 75 TYR A O 1
ATOM 650 N N . LEU A 1 76 ? 13.070 6.912 -15.072 1.00 53.72 76 LEU A N 1
ATOM 651 C CA . LEU A 1 76 ? 14.055 5.941 -14.566 1.00 53.72 76 LEU A CA 1
ATOM 652 C C . LEU A 1 76 ? 15.013 5.416 -15.649 1.00 53.72 76 LEU A C 1
ATOM 654 O O . LEU A 1 76 ? 16.116 4.994 -15.318 1.00 53.72 76 LEU A O 1
ATOM 658 N N . MET A 1 77 ? 14.616 5.434 -16.928 1.00 49.28 77 MET A N 1
ATOM 659 C CA . MET A 1 77 ? 15.469 4.961 -18.025 1.00 49.28 77 MET A CA 1
ATOM 660 C C . MET A 1 77 ? 16.534 5.975 -18.469 1.00 49.28 77 MET A C 1
ATOM 662 O O . MET A 1 77 ? 17.484 5.590 -19.149 1.00 49.28 77 MET A O 1
ATOM 666 N N . PHE A 1 78 ? 16.405 7.254 -18.103 1.00 52.62 78 PHE A N 1
ATOM 667 C CA . PHE A 1 78 ? 17.325 8.314 -18.515 1.00 52.62 78 PHE A CA 1
ATOM 668 C C . PHE A 1 78 ? 18.121 8.805 -17.303 1.00 52.62 78 PHE A C 1
ATOM 670 O O . PHE A 1 78 ? 17.695 9.692 -16.572 1.00 52.62 78 PHE A O 1
ATOM 677 N N . PHE A 1 79 ? 19.285 8.196 -17.076 1.00 54.28 79 PHE A N 1
ATOM 678 C CA . PHE A 1 79 ? 20.192 8.549 -15.983 1.00 54.28 79 PHE A CA 1
ATOM 679 C C . PHE A 1 79 ? 20.876 9.904 -16.240 1.00 54.28 79 PHE A C 1
ATOM 681 O O . PHE A 1 79 ? 21.969 9.959 -16.796 1.00 54.28 79 PHE A O 1
ATOM 688 N N . ASP A 1 80 ? 20.224 10.991 -15.829 1.00 66.25 80 ASP A N 1
ATOM 689 C CA . ASP A 1 80 ? 20.833 12.316 -15.656 1.00 66.25 80 ASP A CA 1
ATOM 690 C C . ASP A 1 80 ? 21.028 12.589 -14.149 1.00 66.25 80 ASP A C 1
ATOM 692 O O . ASP A 1 80 ? 20.193 12.202 -13.326 1.00 66.25 80 ASP A O 1
ATOM 696 N N . GLU A 1 81 ? 22.124 13.245 -13.762 1.00 69.31 81 GLU A N 1
ATOM 697 C CA . GLU A 1 81 ? 22.488 13.509 -12.360 1.00 69.31 81 GLU A CA 1
ATOM 698 C C . GLU A 1 81 ? 21.393 14.297 -11.623 1.00 69.31 81 GLU A C 1
ATOM 700 O O . GLU A 1 81 ? 21.060 13.992 -10.473 1.00 69.31 81 GLU A O 1
ATOM 705 N N . LEU A 1 82 ? 20.761 15.263 -12.302 1.00 68.88 82 LEU A N 1
ATOM 706 C CA . LEU A 1 82 ? 19.628 16.023 -11.757 1.00 68.88 82 LEU A CA 1
ATOM 707 C C . LEU A 1 82 ? 18.386 15.149 -11.546 1.00 68.88 82 LEU A C 1
ATOM 709 O O . LEU A 1 82 ? 17.639 15.333 -10.580 1.00 68.88 82 LEU A O 1
ATOM 713 N N . LEU A 1 83 ? 18.173 14.176 -12.430 1.00 72.00 83 LEU A N 1
ATOM 714 C CA . LEU A 1 83 ? 17.038 13.269 -12.355 1.00 72.00 83 LEU A CA 1
ATOM 715 C C . LEU A 1 83 ? 17.191 12.266 -11.204 1.00 72.00 83 LEU A C 1
ATOM 717 O O . LEU A 1 83 ? 16.209 11.904 -10.556 1.00 72.00 83 LEU A O 1
ATOM 721 N N . LEU A 1 84 ? 18.430 11.889 -10.889 1.00 71.75 84 LEU A N 1
ATOM 722 C CA . LEU A 1 84 ? 18.766 10.994 -9.785 1.00 71.75 84 LEU A CA 1
ATOM 723 C C . LEU A 1 84 ? 18.466 11.632 -8.419 1.00 71.75 84 LEU A C 1
ATOM 725 O O . LEU A 1 84 ? 17.905 10.977 -7.538 1.00 71.75 84 LEU A O 1
ATOM 729 N N . VAL A 1 85 ? 18.743 12.933 -8.259 1.00 77.06 85 VAL A N 1
ATOM 730 C CA . VAL A 1 85 ? 18.364 13.696 -7.054 1.00 77.06 85 VAL A CA 1
ATOM 731 C C . VAL A 1 85 ? 16.844 13.764 -6.904 1.00 77.06 85 VAL A C 1
ATOM 733 O O . VAL A 1 85 ? 16.316 13.517 -5.818 1.00 77.06 85 VAL A O 1
ATOM 736 N N . PHE A 1 86 ? 16.125 14.056 -7.991 1.00 76.19 86 PHE A N 1
ATOM 737 C CA . PHE A 1 86 ? 14.663 14.117 -7.968 1.00 76.19 86 PHE A CA 1
ATOM 738 C C . PHE A 1 86 ? 14.044 12.758 -7.605 1.00 76.19 86 PHE A C 1
ATOM 740 O O . PHE A 1 86 ? 13.142 12.677 -6.767 1.00 76.19 86 PHE A O 1
ATOM 747 N N . LEU A 1 87 ? 14.576 11.679 -8.179 1.00 75.69 87 LEU A N 1
ATOM 748 C CA . LEU A 1 87 ? 14.156 10.315 -7.888 1.00 75.69 87 LEU A CA 1
ATOM 749 C C . LEU A 1 87 ? 14.402 9.940 -6.421 1.00 75.69 87 LEU A C 1
ATOM 751 O O . LEU A 1 87 ? 13.529 9.345 -5.789 1.00 75.69 87 LEU A O 1
ATOM 755 N N . ALA A 1 88 ? 15.552 10.316 -5.858 1.00 79.81 88 ALA A N 1
ATOM 756 C CA . ALA A 1 88 ? 15.859 10.074 -4.452 1.00 79.81 88 ALA A CA 1
ATOM 757 C C . ALA A 1 88 ? 14.870 10.798 -3.523 1.00 79.81 88 ALA A C 1
ATOM 759 O O . ALA A 1 88 ? 14.356 10.198 -2.578 1.00 79.81 88 ALA A O 1
ATOM 760 N N . ILE A 1 89 ? 14.541 12.061 -3.820 1.00 83.38 89 ILE A N 1
ATOM 761 C CA . ILE A 1 89 ? 13.541 12.831 -3.064 1.00 83.38 89 ILE A CA 1
ATOM 762 C C . ILE A 1 89 ? 12.164 12.164 -3.154 1.00 83.38 89 ILE A C 1
ATOM 764 O O . ILE A 1 89 ? 11.491 12.007 -2.133 1.00 83.38 89 ILE A O 1
ATOM 768 N N . HIS A 1 90 ? 11.757 11.735 -4.351 1.00 81.94 90 HIS A N 1
ATOM 769 C CA . HIS A 1 90 ? 10.499 11.020 -4.553 1.00 81.94 90 HIS A CA 1
ATOM 770 C C . HIS A 1 90 ? 10.443 9.724 -3.731 1.00 81.94 90 HIS A C 1
ATOM 772 O O . HIS A 1 90 ? 9.471 9.491 -3.013 1.00 81.94 90 HIS A O 1
ATOM 778 N N . TRP A 1 91 ? 11.506 8.919 -3.764 1.00 81.19 91 TRP A N 1
ATOM 779 C CA . TRP A 1 91 ? 11.603 7.689 -2.979 1.00 81.19 91 TRP A CA 1
ATOM 780 C C . TRP A 1 91 ? 11.510 7.945 -1.476 1.00 81.19 91 TRP A C 1
ATOM 782 O O . TRP A 1 91 ? 10.759 7.259 -0.782 1.00 81.19 91 TRP A O 1
ATOM 792 N N . ILE A 1 92 ? 12.214 8.958 -0.966 1.00 85.69 92 ILE A N 1
ATOM 793 C CA . ILE A 1 92 ? 12.137 9.345 0.448 1.00 85.69 92 ILE A CA 1
ATOM 794 C C . ILE A 1 92 ? 10.702 9.745 0.812 1.00 85.69 92 ILE A C 1
ATOM 796 O O . ILE A 1 92 ? 10.172 9.278 1.822 1.00 85.69 92 ILE A O 1
ATOM 800 N N . ALA A 1 93 ? 10.044 10.556 -0.021 1.00 86.31 93 ALA A N 1
ATOM 801 C CA . ALA A 1 93 ? 8.657 10.958 0.197 1.00 86.31 93 ALA A CA 1
ATOM 802 C C . ALA A 1 93 ? 7.705 9.750 0.215 1.00 86.31 93 ALA A C 1
ATOM 804 O O . ALA A 1 93 ? 6.838 9.668 1.085 1.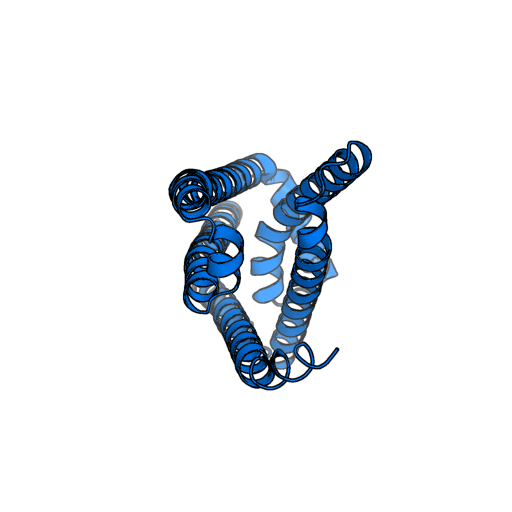00 86.31 93 ALA A O 1
ATOM 805 N N . MET A 1 94 ? 7.905 8.782 -0.682 1.00 83.81 94 MET A N 1
ATOM 806 C CA . MET A 1 94 ? 7.118 7.548 -0.740 1.00 83.81 94 MET A CA 1
ATOM 807 C C . MET A 1 94 ? 7.326 6.663 0.493 1.00 83.81 94 MET A C 1
ATOM 809 O O . MET A 1 94 ? 6.354 6.140 1.034 1.00 83.81 94 MET A O 1
ATOM 813 N N . VAL A 1 95 ? 8.556 6.538 1.000 1.00 86.00 95 VAL A N 1
ATOM 814 C CA . VAL A 1 95 ? 8.844 5.792 2.240 1.00 86.00 95 VAL A CA 1
ATOM 815 C C . VAL A 1 95 ? 8.196 6.464 3.452 1.00 86.00 95 VAL A C 1
ATOM 817 O O . VAL A 1 95 ? 7.594 5.785 4.287 1.00 86.00 95 VAL A O 1
ATOM 820 N N . ILE A 1 96 ? 8.268 7.795 3.541 1.00 87.00 96 ILE A N 1
ATOM 821 C CA . ILE A 1 96 ? 7.598 8.558 4.602 1.00 87.00 96 ILE A CA 1
ATOM 822 C C . ILE A 1 96 ? 6.084 8.358 4.512 1.00 87.00 96 ILE A C 1
ATOM 824 O O . ILE A 1 96 ? 5.445 8.049 5.516 1.00 87.00 96 ILE A O 1
ATOM 828 N N . PHE A 1 97 ? 5.508 8.479 3.318 1.00 86.69 97 PHE A N 1
ATOM 829 C CA . PHE A 1 97 ? 4.088 8.231 3.094 1.00 86.69 97 PHE A CA 1
ATOM 830 C C . PHE A 1 97 ? 3.692 6.814 3.536 1.00 86.69 97 PHE A C 1
ATOM 832 O O . PHE A 1 97 ? 2.738 6.644 4.296 1.00 86.69 97 PHE A O 1
ATOM 839 N N . LEU A 1 98 ? 4.475 5.802 3.154 1.00 84.00 98 LEU A N 1
ATOM 840 C CA . LEU A 1 98 ? 4.250 4.408 3.526 1.00 84.00 98 LEU A CA 1
ATOM 841 C C . LEU A 1 98 ? 4.227 4.210 5.050 1.00 84.00 98 LEU A C 1
ATOM 843 O O . LEU A 1 98 ? 3.326 3.543 5.563 1.00 84.00 98 LEU A O 1
ATOM 847 N N . LEU A 1 99 ? 5.170 4.825 5.776 1.00 85.88 99 LEU A N 1
ATOM 848 C CA . LEU A 1 99 ? 5.242 4.775 7.243 1.00 85.88 99 LEU A CA 1
ATOM 849 C C . LEU A 1 99 ? 3.935 5.234 7.901 1.00 85.88 99 LEU A C 1
ATOM 851 O O . LEU A 1 99 ? 3.460 4.580 8.830 1.00 85.88 99 LEU A O 1
ATOM 855 N N . TYR A 1 100 ? 3.338 6.325 7.415 1.00 86.62 100 TYR A N 1
ATOM 856 C CA . TYR A 1 100 ? 2.074 6.841 7.952 1.00 86.62 100 TYR A CA 1
ATOM 857 C C . TYR A 1 100 ? 0.860 6.001 7.542 1.00 86.62 100 TYR A C 1
ATOM 859 O O . TYR A 1 100 ? -0.105 5.908 8.304 1.00 86.62 100 TYR A O 1
ATOM 867 N N . MET A 1 101 ? 0.895 5.370 6.367 1.00 84.75 101 MET A N 1
ATOM 868 C CA . MET A 1 101 ? -0.245 4.616 5.841 1.00 84.75 101 MET A CA 1
ATOM 869 C C . MET A 1 101 ? -0.445 3.247 6.503 1.00 84.75 101 MET A C 1
ATOM 871 O O . MET A 1 101 ? -1.572 2.748 6.516 1.00 84.75 101 MET A O 1
ATOM 875 N N . PHE A 1 102 ? 0.600 2.666 7.105 1.00 80.62 102 PHE A N 1
ATOM 876 C CA . PHE A 1 102 ? 0.557 1.324 7.703 1.00 80.62 102 PHE A CA 1
ATOM 877 C C . PHE A 1 102 ? -0.509 1.147 8.797 1.00 80.62 102 PHE A C 1
ATOM 879 O O . PHE A 1 102 ? -1.180 0.117 8.826 1.00 80.62 102 PHE A O 1
ATOM 886 N N . TYR A 1 103 ? -0.701 2.138 9.673 1.00 79.12 103 TYR A N 1
ATOM 887 C CA . TYR A 1 103 ? -1.807 2.128 10.641 1.00 79.12 103 TYR A CA 1
ATOM 888 C C . TYR A 1 103 ? -3.034 2.870 10.125 1.00 79.12 103 TYR A C 1
ATOM 890 O O . TYR A 1 103 ? -4.153 2.486 10.458 1.00 79.12 103 TYR A O 1
ATOM 898 N N . PHE A 1 104 ? -2.852 3.926 9.325 1.00 85.44 104 PHE A N 1
ATOM 899 C CA . PHE A 1 104 ? -3.971 4.746 8.875 1.00 85.44 104 PHE A CA 1
ATOM 900 C C . PHE A 1 104 ? -4.987 3.943 8.056 1.00 85.44 104 PHE A C 1
ATOM 902 O O . PHE A 1 104 ? -6.180 4.064 8.310 1.00 85.44 104 PHE A O 1
ATOM 909 N N . ILE A 1 105 ? -4.545 3.093 7.121 1.00 83.38 105 ILE A N 1
ATOM 910 C CA . ILE A 1 105 ? -5.442 2.299 6.261 1.00 83.38 105 ILE A CA 1
ATOM 911 C C . ILE A 1 105 ? -6.373 1.382 7.074 1.00 83.38 105 ILE A C 1
ATOM 913 O O . ILE A 1 105 ? -7.595 1.525 6.941 1.00 83.38 105 ILE A O 1
ATOM 917 N N . PRO A 1 106 ? -5.873 0.468 7.932 1.00 79.06 106 PRO A N 1
ATOM 918 C CA . PRO A 1 106 ? -6.751 -0.409 8.710 1.00 79.06 106 PRO A CA 1
ATOM 919 C C . PRO A 1 106 ? -7.645 0.381 9.680 1.00 79.06 106 PRO A C 1
ATOM 921 O O . PRO A 1 106 ? -8.819 0.066 9.856 1.00 79.06 106 PRO A O 1
ATOM 924 N N . LEU A 1 107 ? -7.135 1.472 10.250 1.00 80.25 107 LEU A N 1
ATOM 925 C CA . LEU A 1 107 ? -7.837 2.275 11.249 1.00 80.25 107 LEU A CA 1
ATOM 926 C C . LEU A 1 107 ? -8.940 3.149 10.630 1.00 80.25 107 LEU A C 1
ATOM 928 O O . LEU A 1 107 ? -10.040 3.247 11.174 1.00 80.25 107 LEU A O 1
ATOM 932 N N . PHE A 1 108 ? -8.684 3.745 9.467 1.00 84.00 108 PHE A N 1
ATOM 933 C CA . PHE A 1 108 ? -9.662 4.532 8.722 1.00 84.00 108 PHE A CA 1
ATOM 934 C C . PHE A 1 108 ? -10.720 3.650 8.056 1.00 84.00 108 PHE A C 1
ATOM 936 O O . PHE A 1 108 ? -11.894 4.022 8.053 1.00 84.00 108 PHE A O 1
ATOM 943 N N . SER A 1 109 ? -10.339 2.482 7.527 1.00 77.50 109 SER A N 1
ATOM 944 C CA . SER A 1 109 ? -11.257 1.593 6.798 1.00 77.50 109 SER A CA 1
ATOM 945 C C . SER A 1 109 ? -12.329 0.958 7.684 1.00 77.50 109 SER A C 1
ATOM 947 O O . SER A 1 109 ? -13.479 0.808 7.261 1.00 77.50 109 SER A O 1
ATOM 949 N N . ALA A 1 110 ? -11.981 0.612 8.918 1.00 74.00 110 ALA A N 1
ATOM 950 C CA . ALA A 1 110 ? -12.808 -0.289 9.706 1.00 74.00 110 ALA A CA 1
ATOM 951 C C . ALA A 1 110 ? -13.372 0.299 11.000 1.00 74.00 110 ALA A C 1
ATOM 953 O O . ALA A 1 110 ? -14.362 -0.224 11.513 1.00 74.00 110 ALA A O 1
ATOM 954 N N . ARG A 1 111 ? -12.834 1.417 11.501 1.00 74.62 111 ARG A N 1
ATOM 955 C CA . ARG A 1 111 ? -13.461 2.143 12.615 1.00 74.62 111 ARG A CA 1
ATOM 956 C C . ARG A 1 111 ? -14.440 3.204 12.126 1.00 74.62 111 ARG A C 1
ATOM 958 O O . ARG A 1 111 ? -14.280 3.716 11.022 1.00 74.62 111 ARG A O 1
ATOM 965 N N . PRO A 1 112 ? -15.416 3.627 12.945 1.00 74.50 112 PRO A N 1
ATOM 966 C CA . PRO A 1 112 ? -16.339 4.711 12.601 1.00 74.50 112 PRO A CA 1
ATOM 967 C C . PRO A 1 112 ? -15.711 6.113 12.746 1.00 74.50 112 PRO A C 1
ATOM 969 O O . PRO A 1 112 ? -16.433 7.090 12.893 1.00 74.50 112 PRO A O 1
ATOM 972 N N . PHE A 1 113 ? -14.381 6.224 12.732 1.00 76.94 113 PHE A N 1
ATOM 973 C CA . PHE A 1 113 ? -13.673 7.494 12.885 1.00 76.94 113 PHE A CA 1
ATOM 974 C C . PHE A 1 113 ? -13.734 8.350 11.624 1.00 76.94 113 PHE A C 1
ATOM 976 O O . PHE A 1 113 ? -13.659 7.836 10.507 1.00 76.94 113 PHE A O 1
ATOM 983 N N . ASN A 1 114 ? -13.829 9.662 11.791 1.00 82.94 114 ASN A N 1
ATOM 984 C CA . ASN A 1 114 ? -13.663 10.598 10.679 1.00 82.94 114 ASN A CA 1
ATOM 985 C C . ASN A 1 114 ? -12.187 10.690 10.257 1.00 82.94 114 ASN A C 1
ATOM 987 O O . ASN A 1 114 ? -11.304 10.280 11.003 1.00 82.94 114 ASN A O 1
ATOM 991 N N . LEU A 1 115 ? -11.891 11.274 9.089 1.00 84.94 115 LEU A N 1
ATOM 992 C CA . LEU A 1 115 ? -10.512 11.393 8.582 1.00 84.94 115 LEU A CA 1
ATOM 993 C C . LEU A 1 115 ? -9.560 12.024 9.607 1.00 84.94 115 LEU A C 1
ATOM 995 O O . LEU A 1 115 ? -8.477 11.496 9.844 1.00 84.94 115 LEU A O 1
ATOM 999 N N . LYS A 1 116 ? -10.000 13.111 10.253 1.00 88.00 116 LYS A N 1
ATOM 1000 C CA . LYS A 1 116 ? -9.238 13.792 11.305 1.00 88.00 116 LYS A CA 1
ATOM 1001 C C . LYS A 1 116 ? -8.969 12.876 12.501 1.00 88.00 116 LYS A C 1
ATOM 1003 O O . LYS A 1 116 ? -7.829 12.731 12.911 1.00 88.00 116 LYS A O 1
ATOM 1008 N N . GLU A 1 117 ? -10.003 12.217 13.015 1.00 85.12 117 GLU A N 1
ATOM 1009 C CA . GLU A 1 117 ? -9.886 11.307 14.162 1.00 85.12 117 GLU A CA 1
ATOM 1010 C C . GLU A 1 117 ? -8.979 10.112 13.846 1.00 85.12 117 GLU A C 1
ATOM 1012 O O . GLU A 1 117 ? -8.152 9.723 14.668 1.00 85.12 117 GLU A O 1
ATOM 1017 N N . SER A 1 118 ? -9.093 9.549 12.640 1.00 86.25 118 SER A N 1
ATOM 1018 C CA . SER A 1 118 ? -8.217 8.473 12.182 1.00 86.25 118 SER A CA 1
ATOM 1019 C C . SER A 1 118 ? -6.768 8.925 12.065 1.00 86.25 118 SER A C 1
ATOM 1021 O O . SER A 1 118 ? -5.868 8.164 12.409 1.00 86.25 118 SER A O 1
ATOM 1023 N N . TRP A 1 119 ? -6.530 10.151 11.604 1.00 89.00 119 TRP A N 1
ATOM 1024 C CA . TRP A 1 119 ? -5.189 10.712 11.504 1.00 89.00 119 TRP A CA 1
ATOM 1025 C C . TRP A 1 119 ? -4.579 11.002 12.879 1.00 89.00 119 TRP A C 1
ATOM 1027 O O . TRP A 1 119 ? -3.462 10.572 13.161 1.00 89.00 119 TRP A O 1
ATOM 1037 N N . ASP A 1 120 ? -5.329 11.654 13.766 1.00 88.50 120 ASP A N 1
ATOM 1038 C CA . ASP A 1 120 ? -4.877 11.972 15.122 1.00 88.50 120 ASP A CA 1
ATOM 1039 C C . ASP A 1 120 ? -4.567 10.688 15.909 1.00 88.50 120 ASP A C 1
ATOM 1041 O O . ASP A 1 120 ? -3.531 10.583 16.574 1.00 88.50 120 ASP A O 1
ATOM 1045 N N . TYR A 1 121 ? -5.421 9.665 15.782 1.00 83.75 121 TYR A N 1
ATOM 1046 C CA . TYR A 1 121 ? -5.196 8.379 16.437 1.00 83.75 121 TYR A CA 1
ATOM 1047 C C . TYR A 1 121 ? -4.042 7.591 15.801 1.00 83.75 121 TYR A C 1
ATOM 1049 O O . TYR A 1 121 ? -3.258 6.978 16.525 1.00 83.75 121 TYR A O 1
ATOM 1057 N N . ASN A 1 122 ? -3.864 7.670 14.477 1.00 87.44 122 ASN A N 1
ATOM 1058 C CA . ASN A 1 122 ? -2.685 7.134 13.794 1.00 87.44 122 ASN A CA 1
ATOM 1059 C C . ASN A 1 122 ? -1.390 7.724 14.381 1.00 87.44 122 ASN A C 1
ATOM 1061 O O . ASN A 1 122 ? -0.533 6.980 14.854 1.00 87.44 122 ASN A O 1
ATOM 1065 N N . LEU A 1 123 ? -1.278 9.055 14.447 1.00 87.75 123 LEU A N 1
ATOM 1066 C CA . LEU A 1 123 ? -0.104 9.734 15.009 1.00 87.75 123 LEU A CA 1
ATOM 1067 C C . LEU A 1 123 ? 0.155 9.342 16.469 1.00 87.75 123 LEU A C 1
ATOM 1069 O O . LEU A 1 123 ? 1.305 9.141 16.871 1.00 87.75 123 LEU A O 1
ATOM 1073 N N . HIS A 1 124 ? -0.910 9.197 17.259 1.00 85.56 124 HIS A N 1
ATOM 1074 C CA . HIS A 1 124 ? -0.809 8.738 18.639 1.00 85.56 124 HIS A CA 1
ATOM 1075 C C . HIS A 1 124 ? -0.209 7.325 18.737 1.00 85.56 124 HIS A C 1
ATOM 1077 O O . HIS A 1 124 ? 0.765 7.120 19.468 1.00 85.56 124 HIS A O 1
ATOM 1083 N N . LEU A 1 125 ? -0.737 6.367 17.966 1.00 81.00 125 LEU A N 1
ATOM 1084 C CA . LEU A 1 125 ? -0.238 4.988 17.934 1.00 81.00 125 LEU A CA 1
ATOM 1085 C C . LEU A 1 125 ? 1.206 4.914 17.425 1.00 81.00 125 LEU A C 1
ATOM 1087 O O . LEU A 1 125 ? 2.021 4.157 17.968 1.00 81.00 125 LEU A O 1
ATO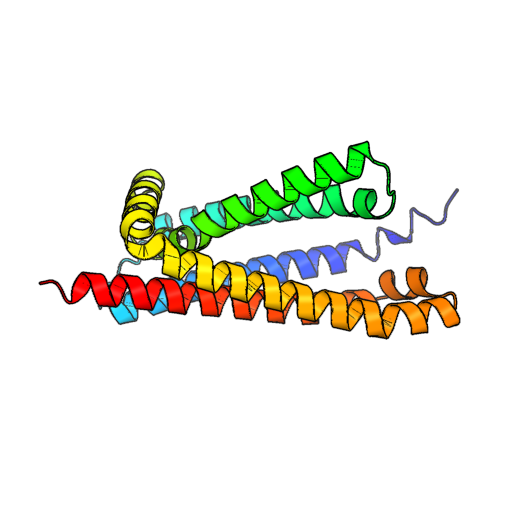M 1091 N N . MET A 1 126 ? 1.543 5.733 16.425 1.00 82.75 126 MET A N 1
ATOM 1092 C CA . MET A 1 126 ? 2.895 5.824 15.884 1.00 82.75 126 MET A CA 1
ATOM 1093 C C . MET A 1 126 ? 3.903 6.299 16.928 1.00 82.75 126 MET A C 1
ATOM 1095 O O . MET A 1 126 ? 4.976 5.708 17.038 1.00 82.75 126 MET A O 1
ATOM 1099 N N . LYS A 1 127 ? 3.560 7.308 17.741 1.00 83.25 127 LYS A N 1
ATOM 1100 C CA . LYS A 1 127 ? 4.476 7.884 18.740 1.00 83.25 127 LYS A CA 1
ATOM 1101 C C . LYS A 1 127 ? 4.995 6.844 19.739 1.00 83.25 127 LYS A C 1
ATOM 1103 O O . LYS A 1 127 ? 6.162 6.888 20.117 1.00 83.25 127 LYS A O 1
ATOM 1108 N N . ARG A 1 128 ? 4.148 5.896 20.155 1.00 77.62 128 ARG A N 1
ATOM 1109 C CA . ARG A 1 128 ? 4.507 4.847 21.128 1.00 77.62 128 ARG A CA 1
ATOM 1110 C C . ARG A 1 128 ? 5.180 3.630 20.483 1.00 77.62 128 ARG A C 1
ATOM 1112 O O . ARG A 1 128 ? 5.963 2.955 21.143 1.00 77.62 128 ARG A O 1
ATOM 1119 N N . ASN A 1 129 ? 4.893 3.349 19.209 1.00 80.50 129 ASN A N 1
ATOM 1120 C CA . ASN A 1 129 ? 5.289 2.106 18.534 1.00 80.50 129 ASN A CA 1
ATOM 1121 C C . ASN A 1 129 ? 6.185 2.311 17.299 1.00 80.50 129 ASN A C 1
ATOM 1123 O O . ASN A 1 129 ? 6.285 1.403 16.473 1.00 80.50 129 ASN A O 1
ATOM 1127 N N . TRP A 1 130 ? 6.848 3.465 17.165 1.00 81.25 130 TRP A N 1
ATOM 1128 C CA . TRP A 1 130 ? 7.578 3.857 15.950 1.00 81.25 130 TRP A CA 1
ATOM 1129 C C . TRP A 1 130 ? 8.602 2.806 15.474 1.00 81.25 130 TRP A C 1
ATOM 1131 O O . TRP A 1 130 ? 8.627 2.471 14.291 1.00 81.25 130 TRP A O 1
ATOM 1141 N N . LEU A 1 131 ? 9.363 2.197 16.398 1.00 82.69 131 LEU A N 1
ATOM 1142 C CA . LEU A 1 131 ? 10.347 1.148 16.087 1.00 82.69 131 LEU A CA 1
ATOM 1143 C C . LEU A 1 131 ? 9.719 -0.083 15.433 1.00 82.69 131 LEU A C 1
ATOM 1145 O O . LEU A 1 131 ? 10.301 -0.655 14.515 1.00 82.69 131 LEU A O 1
ATOM 1149 N N . LYS A 1 132 ? 8.525 -0.487 15.887 1.00 81.56 132 LYS A N 1
ATOM 1150 C CA . LYS A 1 132 ? 7.825 -1.644 15.317 1.00 81.56 132 LYS A CA 1
ATOM 1151 C C . LYS A 1 132 ? 7.456 -1.363 13.864 1.00 81.56 132 LYS A C 1
ATOM 1153 O O . LYS A 1 132 ? 7.694 -2.208 13.013 1.00 81.56 132 LYS A O 1
ATOM 1158 N N . ILE A 1 133 ? 6.938 -0.168 13.574 1.00 81.62 133 ILE A N 1
ATOM 1159 C CA . ILE A 1 133 ? 6.577 0.232 12.204 1.00 81.62 133 ILE A CA 1
ATOM 1160 C C . ILE A 1 133 ? 7.806 0.202 11.309 1.00 81.62 133 ILE A C 1
ATOM 1162 O O . ILE A 1 133 ? 7.767 -0.394 10.240 1.00 81.62 133 ILE A O 1
ATOM 1166 N N . ILE A 1 134 ? 8.900 0.820 11.758 1.00 84.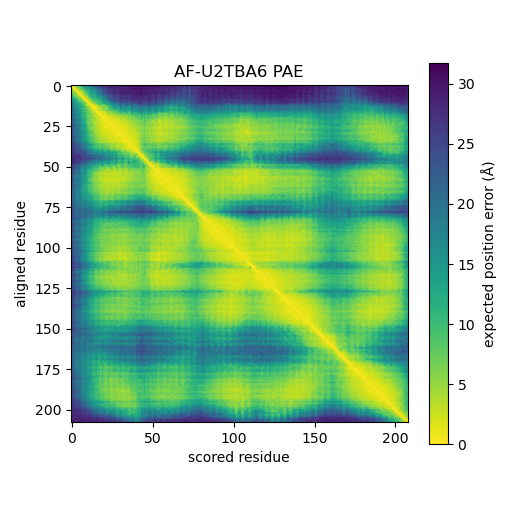81 134 ILE A N 1
ATOM 1167 C CA . ILE A 1 134 ? 10.129 0.901 10.972 1.00 84.81 134 ILE A CA 1
ATOM 1168 C C . ILE A 1 134 ? 10.670 -0.482 10.670 1.00 84.81 134 ILE A C 1
ATOM 1170 O O . ILE A 1 134 ? 11.032 -0.741 9.529 1.00 84.81 134 ILE A O 1
ATOM 1174 N N . PHE A 1 135 ? 10.670 -1.385 11.649 1.00 84.56 135 PHE A N 1
ATOM 1175 C CA . PHE A 1 135 ? 11.087 -2.762 11.425 1.00 84.56 135 PHE A CA 1
ATOM 1176 C C . PHE A 1 135 ? 10.289 -3.425 10.292 1.00 84.56 135 PHE A C 1
ATOM 1178 O O . PHE A 1 135 ? 10.873 -4.032 9.394 1.00 84.56 135 PHE A O 1
ATOM 1185 N N . PHE A 1 136 ? 8.965 -3.264 10.277 1.00 83.19 136 PHE A N 1
ATOM 1186 C CA . PHE A 1 136 ? 8.131 -3.842 9.225 1.00 83.19 136 PHE A CA 1
ATOM 1187 C C . PHE A 1 136 ? 8.259 -3.124 7.880 1.00 83.19 136 PHE A C 1
ATOM 1189 O O . PHE A 1 136 ? 8.249 -3.790 6.849 1.00 83.19 136 PHE A O 1
ATOM 1196 N N . VAL A 1 137 ? 8.437 -1.801 7.869 1.00 85.25 137 VAL A N 1
ATOM 1197 C CA . VAL A 1 137 ? 8.715 -1.036 6.644 1.00 85.25 137 VAL A CA 1
ATOM 1198 C C . VAL A 1 137 ? 10.049 -1.458 6.039 1.00 85.25 137 VAL A C 1
ATOM 1200 O O . VAL A 1 137 ? 10.108 -1.731 4.847 1.00 85.25 137 VAL A O 1
ATOM 1203 N N . ILE A 1 138 ? 11.104 -1.588 6.845 1.00 86.62 138 ILE A N 1
ATOM 1204 C CA . ILE A 1 138 ? 12.405 -2.091 6.390 1.00 86.62 138 ILE A CA 1
ATOM 1205 C C . ILE A 1 138 ? 12.255 -3.513 5.846 1.00 86.62 138 ILE A C 1
ATOM 1207 O O . ILE A 1 138 ? 12.732 -3.794 4.753 1.00 86.62 138 ILE A O 1
ATOM 1211 N N . THR A 1 139 ? 11.545 -4.392 6.560 1.00 85.06 139 THR A N 1
ATOM 1212 C CA . THR A 1 139 ? 11.278 -5.766 6.099 1.00 85.06 139 THR A CA 1
ATOM 1213 C C . THR A 1 139 ? 10.570 -5.772 4.741 1.00 85.06 139 THR A C 1
ATOM 1215 O O . THR A 1 139 ? 10.956 -6.516 3.843 1.00 85.06 139 THR A O 1
ATOM 1218 N N . TYR A 1 140 ? 9.566 -4.909 4.569 1.00 85.38 140 TYR A N 1
ATOM 1219 C CA . TYR A 1 140 ? 8.831 -4.751 3.318 1.00 85.38 140 TYR A CA 1
ATOM 1220 C C . TYR A 1 140 ? 9.723 -4.244 2.178 1.00 85.38 140 TYR A C 1
ATOM 1222 O O . TYR A 1 140 ? 9.698 -4.804 1.086 1.00 85.38 140 TYR A O 1
ATOM 1230 N N . LEU A 1 141 ? 10.550 -3.228 2.438 1.00 85.25 141 LEU A N 1
ATOM 1231 C CA . LEU A 1 141 ? 11.475 -2.665 1.453 1.00 85.25 141 LEU A CA 1
ATOM 1232 C C . LEU A 1 141 ? 12.562 -3.664 1.044 1.00 85.25 141 LEU A C 1
ATOM 1234 O O . LEU A 1 141 ? 12.843 -3.785 -0.143 1.00 85.25 141 LEU A O 1
ATOM 1238 N N . ILE A 1 142 ? 13.134 -4.412 1.994 1.00 85.12 142 ILE A N 1
ATOM 1239 C CA . ILE A 1 142 ? 14.103 -5.481 1.707 1.00 85.12 142 ILE A CA 1
ATOM 1240 C C . ILE A 1 142 ? 13.457 -6.552 0.833 1.00 85.12 142 ILE A C 1
ATOM 1242 O O . ILE A 1 142 ? 14.084 -7.020 -0.112 1.00 85.12 142 ILE A O 1
ATOM 1246 N N . PHE A 1 143 ? 12.212 -6.934 1.125 1.00 83.25 143 PHE A N 1
ATOM 1247 C CA . PHE A 1 143 ? 11.502 -7.912 0.312 1.00 83.25 143 PHE A CA 1
ATOM 1248 C C . PHE A 1 143 ? 11.266 -7.400 -1.111 1.00 83.25 143 PHE A C 1
ATOM 1250 O O . PHE A 1 143 ? 11.596 -8.115 -2.052 1.00 83.25 143 PHE A O 1
ATOM 1257 N N . ILE A 1 144 ? 10.776 -6.161 -1.273 1.00 81.31 144 ILE A N 1
ATOM 1258 C CA . ILE A 1 144 ? 10.630 -5.528 -2.594 1.00 81.31 144 ILE A CA 1
ATOM 1259 C C . ILE A 1 144 ? 11.965 -5.568 -3.326 1.00 81.31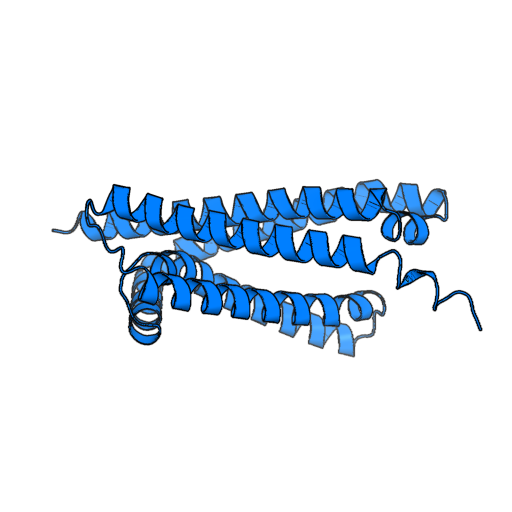 144 ILE A C 1
ATOM 1261 O O . ILE A 1 144 ? 12.027 -6.147 -4.404 1.00 81.31 144 ILE A O 1
ATOM 1265 N N . PHE A 1 145 ? 13.024 -5.038 -2.710 1.00 79.25 145 PHE A N 1
ATOM 1266 C CA . PHE A 1 145 ? 14.357 -4.980 -3.299 1.00 79.25 145 PHE A CA 1
ATOM 1267 C C . PHE A 1 145 ? 14.849 -6.365 -3.718 1.00 79.25 145 PHE A C 1
ATOM 1269 O O . PHE A 1 145 ? 15.271 -6.551 -4.853 1.00 79.25 145 PHE A O 1
ATOM 1276 N N . PHE A 1 146 ? 14.728 -7.367 -2.844 1.00 77.75 146 PHE A N 1
ATOM 1277 C CA . PHE A 1 146 ? 15.130 -8.731 -3.163 1.00 77.75 146 PHE A CA 1
ATOM 1278 C C . PHE A 1 146 ? 14.320 -9.286 -4.336 1.00 77.75 146 PHE A C 1
ATOM 1280 O O . PHE A 1 146 ? 14.907 -9.857 -5.248 1.00 77.75 146 PHE A O 1
ATOM 1287 N N . THR A 1 147 ? 12.998 -9.093 -4.366 1.00 71.81 147 THR A N 1
ATOM 1288 C CA . THR A 1 147 ? 12.154 -9.565 -5.476 1.00 71.81 147 THR A CA 1
ATOM 1289 C C . THR A 1 147 ? 12.443 -8.850 -6.795 1.00 71.81 147 THR A C 1
ATOM 1291 O O . THR A 1 147 ? 12.507 -9.512 -7.827 1.00 71.81 147 THR A O 1
ATOM 1294 N N . THR A 1 148 ? 12.674 -7.535 -6.782 1.00 71.19 148 THR A N 1
ATOM 1295 C CA . THR A 1 148 ? 12.971 -6.760 -7.992 1.00 71.19 148 THR A CA 1
ATOM 1296 C C . THR A 1 148 ? 14.374 -7.039 -8.515 1.00 71.19 148 THR A C 1
ATOM 1298 O O . THR A 1 148 ? 14.524 -7.266 -9.709 1.00 71.19 148 THR A O 1
ATOM 1301 N N . GLU A 1 149 ? 15.386 -7.087 -7.645 1.00 69.19 149 GLU A N 1
ATOM 1302 C CA . GLU A 1 149 ? 16.783 -7.335 -8.033 1.00 69.19 149 GLU A CA 1
ATOM 1303 C C . GLU A 1 149 ? 17.029 -8.788 -8.430 1.00 69.19 149 GLU A C 1
ATOM 1305 O O . GLU A 1 149 ? 17.709 -9.044 -9.417 1.00 69.19 149 GLU A O 1
ATOM 1310 N N . SER A 1 150 ? 16.460 -9.762 -7.710 1.00 68.62 150 SER A N 1
ATOM 1311 C CA . SER A 1 150 ? 16.570 -11.169 -8.125 1.00 68.62 150 SER A CA 1
ATOM 1312 C C . SER A 1 150 ? 15.898 -11.398 -9.477 1.00 68.62 150 SER A C 1
ATOM 1314 O O . SER A 1 150 ? 16.409 -12.163 -10.293 1.00 68.62 150 SER A O 1
ATOM 1316 N N . PHE A 1 151 ? 14.800 -10.691 -9.752 1.00 63.78 151 PHE A N 1
ATOM 1317 C CA . PHE A 1 151 ? 14.145 -10.737 -11.047 1.00 63.78 151 PHE A CA 1
ATOM 1318 C C . PHE A 1 151 ? 14.977 -10.059 -12.139 1.00 63.78 151 PHE A C 1
ATOM 1320 O O . PHE A 1 151 ? 15.324 -10.721 -13.115 1.00 63.78 151 PHE A O 1
ATOM 1327 N N . LEU A 1 152 ? 15.325 -8.778 -11.974 1.00 64.75 152 LEU A N 1
ATOM 1328 C CA . LEU A 1 152 ? 16.132 -8.020 -12.935 1.00 64.75 152 LEU A CA 1
ATOM 1329 C C . LEU A 1 152 ? 17.475 -8.711 -13.185 1.00 64.75 152 LEU A C 1
ATOM 1331 O O . LEU A 1 152 ? 17.839 -8.936 -14.332 1.00 64.75 152 LEU A O 1
ATOM 1335 N N . GLY A 1 153 ? 18.170 -9.151 -12.140 1.00 63.09 153 GLY A N 1
ATOM 1336 C CA . GLY A 1 153 ? 19.465 -9.821 -12.244 1.00 63.09 153 GLY A CA 1
ATOM 1337 C C . GLY A 1 153 ? 19.428 -11.180 -12.952 1.00 63.09 153 GLY A C 1
ATOM 1338 O O . GLY A 1 153 ? 20.425 -11.564 -13.559 1.00 63.09 153 GLY A O 1
ATOM 1339 N N . LEU A 1 154 ? 18.304 -11.908 -12.922 1.00 65.38 154 LEU A N 1
ATOM 1340 C CA . LEU A 1 154 ? 18.157 -13.189 -13.628 1.00 65.38 154 LEU A CA 1
ATOM 1341 C C . LEU A 1 154 ? 17.623 -13.024 -15.054 1.00 65.38 154 LEU A C 1
ATOM 1343 O O . LEU A 1 154 ? 18.100 -13.696 -15.969 1.00 65.38 154 LEU A O 1
ATOM 1347 N N . THR A 1 155 ? 16.630 -12.157 -15.260 1.00 63.66 155 THR A N 1
ATOM 1348 C CA . THR A 1 155 ? 15.945 -12.041 -16.554 1.00 63.66 155 THR A CA 1
ATOM 1349 C C . THR A 1 155 ? 16.618 -11.051 -17.489 1.00 63.66 155 THR A C 1
ATOM 1351 O O . THR A 1 155 ? 16.726 -11.340 -18.681 1.00 63.66 155 THR A O 1
ATOM 1354 N N . TYR A 1 156 ? 17.139 -9.934 -16.976 1.00 66.31 156 TYR A N 1
ATOM 1355 C CA . TYR A 1 156 ? 17.748 -8.887 -17.796 1.00 66.31 156 TYR A CA 1
ATOM 1356 C C . TYR A 1 156 ? 18.953 -9.387 -18.610 1.00 66.31 156 TYR A C 1
ATOM 1358 O O . TYR A 1 156 ? 18.929 -9.207 -19.826 1.00 66.31 156 TYR A O 1
ATOM 1366 N N . PRO A 1 157 ? 19.939 -10.123 -18.050 1.00 66.31 157 PRO A N 1
ATOM 1367 C CA . PRO A 1 157 ? 21.079 -10.607 -18.836 1.00 66.31 157 PRO A CA 1
ATOM 1368 C C . PRO A 1 157 ? 20.668 -11.626 -19.905 1.00 66.31 157 PRO A C 1
ATOM 1370 O O . PRO A 1 157 ? 21.284 -11.721 -20.966 1.00 66.31 157 PRO A O 1
ATOM 1373 N N . MET A 1 158 ? 19.630 -12.419 -19.629 1.00 66.19 158 MET A N 1
ATOM 1374 C CA . MET A 1 158 ? 19.120 -13.422 -20.562 1.00 66.19 158 MET A CA 1
ATOM 1375 C C . MET A 1 158 ? 18.379 -12.762 -21.733 1.00 66.19 158 MET A C 1
ATOM 1377 O O . MET A 1 158 ? 18.547 -13.153 -22.887 1.00 66.19 158 MET A O 1
ATOM 1381 N N . LEU A 1 159 ? 17.601 -11.725 -21.431 1.00 67.00 159 LEU A N 1
ATOM 1382 C CA . LEU A 1 159 ? 16.852 -10.917 -22.386 1.00 67.00 159 LEU A CA 1
ATOM 1383 C C . LEU A 1 159 ? 17.743 -10.006 -23.236 1.00 67.00 159 LEU A C 1
ATOM 1385 O O . LEU A 1 159 ? 17.482 -9.830 -24.428 1.00 67.00 159 LEU A O 1
ATOM 1389 N N . GLU A 1 160 ? 18.799 -9.458 -22.636 1.00 67.25 160 GLU A N 1
ATOM 1390 C CA . GLU A 1 160 ? 19.831 -8.665 -23.302 1.00 67.25 160 GLU A CA 1
ATOM 1391 C C . GLU A 1 160 ? 20.617 -9.525 -24.300 1.00 67.25 160 GLU A C 1
ATOM 1393 O O . GLU A 1 160 ? 20.763 -9.142 -25.459 1.00 67.25 160 GLU A O 1
ATOM 1398 N N . ARG A 1 161 ? 21.010 -10.750 -23.915 1.00 70.69 161 ARG A N 1
ATOM 1399 C CA . ARG A 1 161 ? 21.659 -11.716 -24.827 1.00 70.69 161 ARG A CA 1
ATOM 1400 C C . ARG A 1 161 ? 20.814 -12.072 -26.048 1.00 70.69 161 ARG A C 1
ATOM 1402 O O . ARG A 1 161 ? 21.368 -12.374 -27.100 1.00 70.69 161 ARG A O 1
ATOM 1409 N N . LEU A 1 162 ? 19.492 -12.064 -25.908 1.00 70.12 162 LEU A N 1
ATOM 1410 C CA . LEU A 1 162 ? 18.553 -12.348 -26.995 1.00 70.12 162 LEU A CA 1
ATOM 1411 C C . LEU A 1 162 ? 18.117 -11.077 -27.752 1.00 70.12 162 LEU A C 1
ATOM 1413 O O . LEU A 1 162 ? 17.341 -11.173 -28.699 1.00 70.12 162 LEU A O 1
ATOM 1417 N N . ASN A 1 163 ? 18.601 -9.896 -27.345 1.00 68.50 163 ASN A N 1
ATOM 1418 C CA . ASN A 1 163 ? 18.240 -8.577 -27.872 1.00 68.50 163 ASN A CA 1
ATOM 1419 C C . ASN A 1 163 ? 16.718 -8.311 -27.927 1.00 68.50 163 ASN A C 1
ATOM 1421 O O . ASN A 1 163 ? 16.217 -7.611 -28.805 1.00 68.50 163 ASN A O 1
ATOM 1425 N N . VAL A 1 164 ? 15.968 -8.894 -26.985 1.00 66.81 164 VAL A N 1
ATOM 1426 C CA . VAL A 1 164 ? 14.495 -8.814 -26.909 1.00 66.81 164 VAL A CA 1
ATOM 1427 C C . VAL A 1 164 ? 14.001 -8.257 -25.579 1.00 66.81 164 VAL A C 1
ATOM 1429 O O . VAL A 1 164 ? 12.804 -8.307 -25.325 1.00 66.81 164 VAL A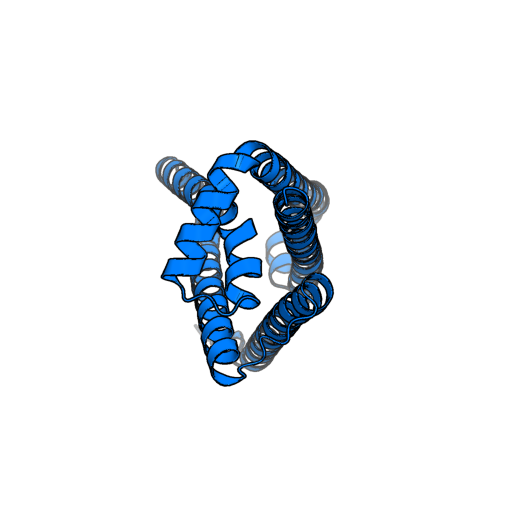 O 1
ATOM 1432 N N . GLY A 1 165 ? 14.863 -7.679 -24.735 1.00 60.62 165 GLY A N 1
ATOM 1433 C CA . GLY A 1 165 ? 14.449 -7.122 -23.437 1.00 60.62 165 GLY A CA 1
ATOM 1434 C C . GLY A 1 165 ? 1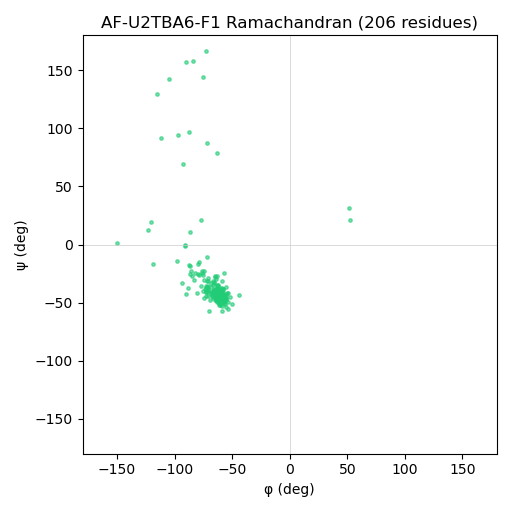3.251 -6.180 -23.530 1.00 60.62 165 GLY A C 1
ATOM 1435 O O . GLY A 1 165 ? 12.232 -6.416 -22.886 1.00 60.62 165 GLY A O 1
ATOM 1436 N N . TYR A 1 166 ? 13.303 -5.195 -24.426 1.00 59.00 166 TYR A N 1
ATOM 1437 C CA . TYR A 1 166 ? 12.193 -4.257 -24.630 1.00 59.00 166 TYR A CA 1
ATOM 1438 C C . TYR A 1 166 ? 10.923 -4.930 -25.188 1.00 59.00 166 TYR A C 1
ATOM 1440 O O . TYR A 1 166 ? 9.794 -4.566 -24.853 1.00 59.00 166 TYR A O 1
ATOM 1448 N N . LEU A 1 167 ? 11.103 -5.955 -26.022 1.00 59.62 167 LEU A N 1
ATOM 1449 C CA . LEU A 1 167 ? 10.019 -6.743 -26.608 1.00 59.62 167 LEU A CA 1
ATOM 1450 C C . LEU A 1 167 ? 9.338 -7.623 -25.553 1.00 59.62 167 LEU A C 1
ATOM 1452 O O . LEU A 1 167 ? 8.119 -7.710 -25.524 1.00 59.62 167 LEU A O 1
ATOM 1456 N N . PHE A 1 168 ? 10.103 -8.207 -24.633 1.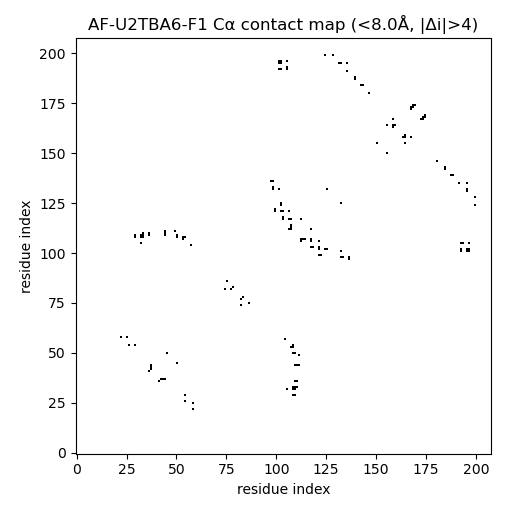00 63.88 168 PHE A N 1
ATOM 1457 C CA . PHE A 1 168 ? 9.584 -9.027 -23.543 1.00 63.88 168 PHE A CA 1
ATOM 1458 C C . PHE A 1 168 ? 8.726 -8.207 -22.582 1.00 63.88 168 PHE A C 1
ATOM 1460 O O . PHE A 1 168 ? 7.593 -8.600 -22.304 1.00 63.88 168 PHE A O 1
ATOM 1467 N N . PHE A 1 169 ? 9.213 -7.038 -22.153 1.00 59.88 169 PHE A N 1
ATOM 1468 C CA . PHE A 1 169 ? 8.459 -6.130 -21.282 1.00 59.88 169 PHE A CA 1
ATOM 1469 C C . PHE A 1 169 ? 7.172 -5.597 -21.933 1.00 59.88 169 PHE A C 1
ATOM 1471 O O . PHE A 1 169 ? 6.210 -5.319 -21.225 1.00 59.88 169 PHE A O 1
ATOM 1478 N N . SER A 1 170 ? 7.117 -5.516 -23.267 1.00 56.69 170 SER A N 1
ATOM 1479 C CA . SER A 1 170 ? 5.915 -5.110 -24.014 1.00 56.69 170 SER A CA 1
ATOM 1480 C C . SER A 1 170 ? 5.002 -6.274 -24.429 1.00 56.69 170 SER A C 1
ATOM 1482 O O . SER A 1 170 ? 3.948 -6.045 -25.024 1.00 56.69 170 SER A O 1
ATOM 1484 N N . THR A 1 171 ? 5.356 -7.524 -24.102 1.00 65.31 171 THR A N 1
ATOM 1485 C CA . THR A 1 171 ? 4.490 -8.685 -24.361 1.00 65.31 171 THR A CA 1
ATOM 1486 C C . THR A 1 171 ? 3.444 -8.902 -23.265 1.00 65.31 171 THR A C 1
ATOM 1488 O O . THR A 1 171 ? 3.623 -8.528 -22.104 1.00 65.31 171 THR A O 1
ATOM 1491 N N . ILE A 1 172 ? 2.366 -9.609 -23.626 1.00 63.78 172 ILE A N 1
ATOM 1492 C CA . ILE A 1 172 ? 1.355 -10.123 -22.684 1.00 63.78 172 ILE A CA 1
ATOM 1493 C C . ILE A 1 172 ? 2.013 -10.988 -21.596 1.00 63.78 172 ILE A C 1
ATOM 1495 O O . ILE A 1 172 ? 1.620 -10.949 -20.437 1.00 63.78 172 ILE A O 1
ATOM 1499 N N . PHE A 1 173 ? 3.049 -11.751 -21.953 1.00 63.06 173 PHE A N 1
ATOM 1500 C CA . PHE A 1 173 ? 3.762 -12.586 -20.991 1.00 63.06 173 PHE A CA 1
ATOM 1501 C C . PHE A 1 173 ? 4.523 -11.745 -19.960 1.00 63.06 173 PHE A C 1
ATOM 1503 O O . PHE A 1 173 ? 4.433 -12.023 -18.767 1.00 63.06 173 PHE A O 1
ATOM 1510 N N . GLY A 1 174 ? 5.218 -10.692 -20.404 1.00 65.50 174 GLY A N 1
ATOM 1511 C CA . GLY A 1 174 ? 5.884 -9.744 -19.513 1.00 65.50 174 GLY A CA 1
ATOM 1512 C C . GLY A 1 174 ? 4.896 -9.081 -18.556 1.00 65.50 174 GLY A C 1
ATOM 1513 O O . GLY A 1 174 ? 5.065 -9.168 -17.346 1.00 65.50 174 GLY A O 1
ATOM 1514 N N . THR A 1 175 ? 3.820 -8.496 -19.078 1.00 65.88 175 THR A N 1
ATOM 1515 C CA . THR A 1 175 ? 2.787 -7.821 -18.264 1.00 65.88 175 THR A CA 1
ATOM 1516 C C . THR A 1 175 ? 2.153 -8.739 -17.215 1.00 65.88 175 THR A C 1
ATOM 1518 O O . THR A 1 175 ? 2.178 -8.402 -16.032 1.00 65.88 175 THR A O 1
ATOM 1521 N N . VAL A 1 176 ? 1.697 -9.935 -17.602 1.00 65.19 176 VAL A N 1
ATOM 1522 C CA . VAL A 1 176 ? 1.137 -10.929 -16.661 1.00 65.19 176 VAL A CA 1
ATOM 1523 C C . VAL A 1 176 ? 2.152 -11.319 -15.583 1.00 65.19 176 VAL A C 1
ATOM 1525 O O . VAL A 1 176 ? 1.799 -11.506 -14.418 1.00 65.19 176 VAL A O 1
ATOM 1528 N N . PHE A 1 177 ? 3.428 -11.429 -15.949 1.00 67.56 177 PHE A N 1
ATOM 1529 C CA . PHE A 1 177 ? 4.485 -11.756 -15.004 1.00 67.56 177 PHE A CA 1
ATOM 1530 C C . PHE A 1 177 ? 4.702 -10.631 -13.976 1.00 67.56 177 PHE A C 1
ATOM 1532 O O . PHE A 1 177 ? 4.759 -10.908 -12.781 1.00 67.56 177 PHE A O 1
ATOM 1539 N N . PHE A 1 178 ? 4.766 -9.362 -14.392 1.00 67.25 178 PHE A N 1
ATOM 1540 C CA . PHE A 1 178 ? 4.887 -8.232 -13.455 1.00 67.25 178 PHE A CA 1
ATOM 1541 C C . PHE A 1 178 ? 3.692 -8.121 -12.514 1.00 67.25 178 PHE A C 1
ATOM 1543 O O . PHE A 1 178 ? 3.873 -7.893 -11.318 1.00 67.25 178 PHE A O 1
ATOM 1550 N N . GLU A 1 179 ? 2.483 -8.329 -13.028 1.00 69.31 179 GLU A N 1
ATOM 1551 C CA . GLU A 1 179 ? 1.274 -8.344 -12.210 1.00 69.31 179 GLU A CA 1
ATOM 1552 C C . GLU A 1 179 ? 1.304 -9.470 -11.177 1.00 69.31 179 GLU A C 1
ATOM 1554 O O . GLU A 1 179 ? 0.984 -9.236 -10.012 1.00 69.31 179 GLU A O 1
ATOM 1559 N N . PHE A 1 180 ? 1.768 -10.666 -11.551 1.00 69.75 180 PHE A N 1
ATOM 1560 C CA . PHE A 1 180 ? 1.940 -11.777 -10.616 1.00 69.75 180 PHE A CA 1
ATOM 1561 C C . PHE A 1 180 ? 2.851 -11.387 -9.442 1.00 69.75 180 PHE A C 1
ATOM 1563 O O . PHE A 1 180 ? 2.442 -11.508 -8.289 1.00 69.75 180 PHE A O 1
ATOM 1570 N N . PHE A 1 181 ? 4.039 -10.830 -9.689 1.00 71.38 181 PHE A N 1
ATOM 1571 C CA . PHE A 1 181 ? 4.919 -10.372 -8.600 1.00 71.38 181 PHE A CA 1
ATOM 1572 C C . PHE A 1 181 ? 4.325 -9.201 -7.812 1.00 71.38 181 PHE A C 1
ATOM 1574 O O . PHE A 1 181 ? 4.409 -9.183 -6.580 1.00 71.38 181 PHE A O 1
ATOM 1581 N N . GLY A 1 182 ? 3.658 -8.272 -8.500 1.00 71.56 182 GLY A N 1
ATOM 1582 C CA . GLY A 1 182 ? 2.923 -7.175 -7.879 1.00 71.56 182 GLY A CA 1
ATOM 1583 C C . GLY A 1 182 ? 1.891 -7.679 -6.870 1.00 71.56 182 GLY A C 1
ATOM 1584 O O . GLY A 1 182 ? 1.828 -7.171 -5.750 1.00 71.56 182 GLY A O 1
ATOM 1585 N N . THR A 1 183 ? 1.154 -8.746 -7.201 1.00 72.25 183 THR A N 1
ATOM 1586 C CA . THR A 1 183 ? 0.193 -9.347 -6.266 1.00 72.25 183 THR A CA 1
ATOM 1587 C C . THR A 1 183 ? 0.859 -9.932 -5.019 1.00 72.25 183 THR A C 1
ATOM 1589 O O . THR A 1 183 ? 0.335 -9.732 -3.926 1.00 72.25 183 THR A O 1
ATOM 1592 N N . PHE A 1 184 ? 2.028 -10.580 -5.121 1.00 73.62 184 PHE A N 1
ATOM 1593 C CA . PHE A 1 184 ? 2.754 -11.093 -3.946 1.00 73.62 184 PHE A CA 1
ATOM 1594 C C . PHE A 1 184 ? 3.246 -9.980 -3.023 1.00 73.62 184 PHE A C 1
ATOM 1596 O O . PHE A 1 184 ? 3.066 -10.071 -1.806 1.00 73.62 184 PHE A O 1
ATOM 1603 N N . ILE A 1 185 ? 3.833 -8.923 -3.592 1.00 78.12 185 ILE A N 1
ATOM 1604 C CA . ILE A 1 185 ? 4.275 -7.742 -2.835 1.00 78.12 185 ILE A CA 1
ATOM 1605 C C . ILE A 1 185 ? 3.084 -7.134 -2.092 1.00 78.12 185 ILE A C 1
ATOM 1607 O O . ILE A 1 185 ? 3.166 -6.816 -0.905 1.00 78.12 185 ILE A O 1
ATOM 1611 N N . LEU A 1 186 ? 1.946 -7.037 -2.767 1.00 76.00 186 LEU A N 1
ATOM 1612 C CA . LEU A 1 186 ? 0.752 -6.446 -2.198 1.00 76.00 186 LEU A CA 1
ATOM 1613 C C . LEU A 1 186 ? 0.126 -7.341 -1.111 1.00 76.00 186 LEU A C 1
ATOM 1615 O O . LEU A 1 186 ? -0.244 -6.847 -0.046 1.00 76.00 186 LEU A O 1
ATOM 1619 N N . ILE A 1 187 ? 0.080 -8.662 -1.304 1.00 76.62 187 ILE A N 1
ATOM 1620 C CA . ILE A 1 187 ? -0.336 -9.610 -0.256 1.00 76.62 187 ILE A CA 1
ATOM 1621 C C . ILE A 1 187 ? 0.552 -9.459 0.984 1.00 76.62 187 ILE A C 1
ATOM 1623 O O . ILE A 1 187 ? 0.032 -9.369 2.099 1.00 76.62 187 ILE A O 1
ATOM 1627 N N . LEU A 1 188 ? 1.876 -9.377 0.810 1.00 80.25 188 LEU A N 1
ATOM 1628 C CA . LEU A 1 188 ? 2.799 -9.132 1.917 1.00 80.25 188 LEU A CA 1
ATOM 1629 C C . LEU A 1 188 ? 2.479 -7.807 2.617 1.00 80.25 188 LEU A C 1
ATOM 1631 O O . LEU A 1 188 ? 2.407 -7.770 3.843 1.00 80.25 188 LEU A O 1
ATOM 1635 N N . PHE A 1 189 ? 2.234 -6.738 1.858 1.00 79.25 189 PHE A N 1
ATOM 1636 C CA . PHE A 1 189 ? 1.857 -5.437 2.408 1.00 79.25 189 PHE A CA 1
ATOM 1637 C C . PHE A 1 189 ? 0.607 -5.524 3.297 1.00 79.25 189 PHE A C 1
ATOM 1639 O O . PHE A 1 189 ? 0.609 -5.027 4.425 1.00 79.25 189 PHE A O 1
ATOM 1646 N N . VAL A 1 190 ? -0.434 -6.222 2.835 1.00 76.62 190 VAL A N 1
ATOM 1647 C CA . VAL A 1 190 ? -1.677 -6.438 3.593 1.00 76.62 190 VAL A CA 1
ATOM 1648 C C . VAL A 1 190 ? -1.426 -7.241 4.865 1.00 76.62 190 VAL A C 1
ATOM 1650 O O . VAL A 1 190 ? -1.920 -6.864 5.931 1.00 76.62 190 VAL A O 1
ATOM 1653 N N . ILE A 1 191 ? -0.645 -8.323 4.778 1.00 78.44 191 ILE A N 1
ATOM 1654 C CA . ILE A 1 191 ? -0.271 -9.145 5.937 1.00 78.44 191 ILE A CA 1
ATOM 1655 C C . ILE A 1 191 ? 0.458 -8.286 6.967 1.00 78.44 191 ILE A C 1
ATOM 1657 O O . ILE A 1 191 ? 0.101 -8.311 8.145 1.00 78.44 191 ILE A O 1
ATOM 1661 N N . LEU A 1 192 ? 1.434 -7.489 6.533 1.00 81.50 192 LEU A N 1
ATOM 1662 C CA . LEU 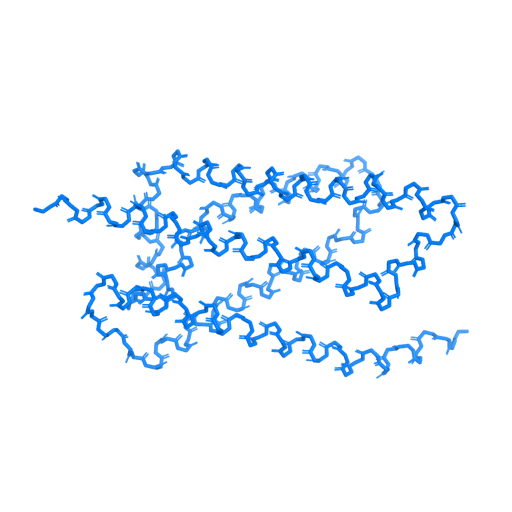A 1 192 ? 2.194 -6.604 7.406 1.00 81.50 192 LEU A CA 1
ATOM 1663 C C . LEU A 1 192 ? 1.293 -5.565 8.079 1.00 81.50 192 LEU A C 1
ATOM 1665 O O . LEU A 1 192 ? 1.382 -5.401 9.294 1.00 81.50 192 LEU A O 1
ATOM 1669 N N . GLN A 1 193 ? 0.372 -4.933 7.344 1.00 80.25 193 GLN A N 1
ATOM 1670 C CA . GLN A 1 193 ? -0.622 -4.031 7.936 1.00 80.25 193 GLN A CA 1
ATOM 1671 C C . GLN A 1 193 ? -1.468 -4.726 9.000 1.00 80.25 193 GLN A C 1
ATOM 1673 O O . GLN A 1 193 ? -1.666 -4.175 10.081 1.00 80.25 193 GLN A O 1
ATOM 1678 N N . CYS A 1 194 ? -1.927 -5.951 8.733 1.00 75.50 194 CYS A N 1
ATOM 1679 C CA . CYS A 1 194 ? -2.704 -6.721 9.699 1.00 75.50 194 CYS A CA 1
ATOM 1680 C C . CYS A 1 194 ? -1.888 -7.042 10.947 1.00 75.50 194 CYS A C 1
ATOM 1682 O O . CYS A 1 194 ? -2.360 -6.800 12.052 1.00 75.50 194 CYS A O 1
ATOM 1684 N N . VAL A 1 195 ? -0.670 -7.564 10.788 1.00 75.94 195 VAL A N 1
ATOM 1685 C CA . VAL A 1 195 ? 0.209 -7.927 11.907 1.00 75.94 195 VAL A CA 1
ATOM 1686 C C . VAL A 1 195 ? 0.530 -6.703 12.753 1.00 75.94 195 VAL A C 1
ATOM 1688 O O . VAL A 1 195 ? 0.423 -6.766 13.973 1.00 75.94 195 VAL A O 1
ATOM 1691 N N . ILE A 1 196 ? 0.883 -5.583 12.125 1.00 73.50 196 ILE A N 1
ATOM 1692 C CA . ILE A 1 196 ? 1.201 -4.323 12.801 1.00 73.50 196 ILE A CA 1
ATOM 1693 C C . ILE A 1 196 ? -0.001 -3.803 13.583 1.00 73.50 196 ILE A C 1
ATOM 1695 O O . ILE A 1 196 ? 0.109 -3.527 14.780 1.00 73.50 196 ILE A O 1
ATOM 1699 N N . TYR A 1 197 ? -1.147 -3.708 12.913 1.00 71.12 197 TYR A N 1
ATOM 1700 C CA . TYR A 1 197 ? -2.381 -3.214 13.502 1.00 71.12 197 TYR A CA 1
ATOM 1701 C C . TYR A 1 197 ? -2.840 -4.101 14.666 1.00 71.12 197 TYR A C 1
ATOM 1703 O O . TYR A 1 197 ? -3.066 -3.602 15.766 1.00 71.12 197 TYR A O 1
ATOM 1711 N N . LEU A 1 198 ? -2.882 -5.423 14.465 1.00 71.06 198 LEU A N 1
ATOM 1712 C CA . LEU A 1 198 ? -3.230 -6.396 15.501 1.00 71.06 198 LEU A CA 1
ATOM 1713 C C . LEU A 1 198 ? -2.257 -6.324 16.681 1.00 71.06 198 LEU A C 1
ATOM 1715 O O . LEU A 1 198 ? -2.686 -6.254 17.827 1.00 71.06 198 LEU A O 1
ATOM 1719 N N . ASN A 1 199 ? -0.949 -6.317 16.427 1.00 70.88 199 ASN A N 1
ATOM 1720 C CA . ASN A 1 199 ? 0.064 -6.325 17.481 1.00 70.88 199 ASN A CA 1
ATOM 1721 C C . ASN A 1 199 ? 0.011 -5.046 18.330 1.00 70.88 199 ASN A C 1
ATOM 1723 O O . ASN A 1 199 ? 0.125 -5.110 19.550 1.00 70.88 199 ASN A O 1
ATOM 1727 N N . VAL A 1 200 ? -0.213 -3.881 17.724 1.00 66.81 200 VAL A N 1
ATOM 1728 C CA . VAL A 1 200 ? -0.333 -2.632 18.484 1.00 66.81 200 VAL A CA 1
ATOM 1729 C C . VAL A 1 200 ? -1.659 -2.529 19.218 1.00 66.81 200 VAL A C 1
ATOM 1731 O O . VAL A 1 200 ? -1.675 -2.220 20.410 1.00 66.81 200 VAL A O 1
ATOM 1734 N N . GLU A 1 201 ? -2.765 -2.837 18.553 1.00 64.62 201 GLU A N 1
ATOM 1735 C CA . GLU A 1 201 ? -4.081 -2.635 19.139 1.00 64.62 201 GLU A CA 1
ATOM 1736 C C . GLU A 1 201 ? -4.404 -3.646 20.248 1.00 64.62 201 GLU A C 1
ATOM 1738 O O . GLU A 1 201 ? -4.973 -3.273 21.276 1.00 64.62 201 GLU A O 1
ATOM 1743 N N . TYR A 1 202 ? -3.986 -4.909 20.104 1.00 58.41 202 TYR A N 1
ATOM 1744 C CA . TYR A 1 202 ? -4.126 -5.892 21.184 1.00 58.41 202 TYR A CA 1
ATOM 1745 C C . TYR A 1 202 ? -3.254 -5.557 22.398 1.00 58.41 202 TYR A C 1
ATOM 1747 O O . TYR A 1 202 ? -3.638 -5.880 23.521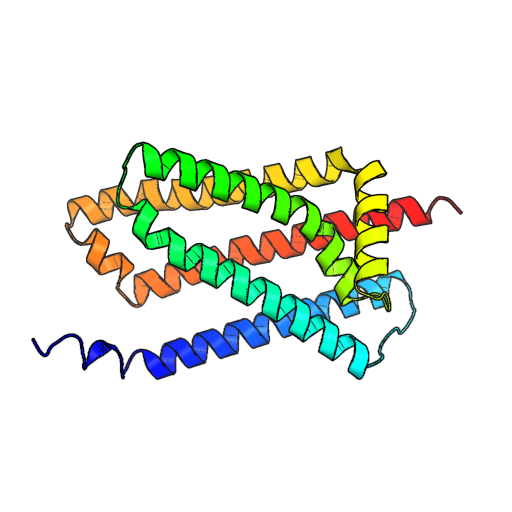 1.00 58.41 202 TYR A O 1
ATOM 1755 N N . MET A 1 203 ? -2.094 -4.925 22.203 1.00 56.75 203 MET A N 1
ATOM 1756 C CA . MET A 1 203 ? -1.194 -4.573 23.305 1.00 56.75 203 MET A CA 1
ATOM 1757 C C . MET A 1 203 ? -1.675 -3.341 24.080 1.00 56.75 203 MET A C 1
ATOM 1759 O O . MET A 1 203 ? -1.562 -3.332 25.304 1.00 56.75 203 MET A O 1
ATOM 1763 N N . ASP A 1 204 ? -2.271 -2.346 23.415 1.00 57.75 204 ASP A N 1
ATOM 1764 C CA . ASP A 1 204 ? -2.857 -1.181 24.102 1.00 57.75 204 ASP A CA 1
ATOM 1765 C C . ASP A 1 204 ? -4.140 -1.542 24.874 1.00 57.75 204 ASP A C 1
ATOM 1767 O O . ASP A 1 204 ? -4.398 -0.982 25.938 1.00 57.75 204 ASP A O 1
ATOM 1771 N N . ARG A 1 205 ? -4.928 -2.524 24.405 1.00 52.78 205 ARG A N 1
ATOM 1772 C CA . ARG A 1 205 ? -6.151 -2.975 25.102 1.00 52.78 205 ARG A CA 1
ATOM 1773 C C . ARG A 1 205 ? -5.906 -3.821 26.350 1.00 52.78 205 ARG A C 1
ATOM 1775 O O . ARG A 1 205 ? -6.798 -3.879 27.190 1.00 52.78 205 ARG A O 1
ATOM 1782 N N . ARG A 1 206 ? -4.742 -4.471 26.490 1.00 42.03 206 ARG A N 1
ATOM 1783 C CA . ARG A 1 206 ? -4.391 -5.216 27.718 1.00 42.03 206 ARG A CA 1
ATOM 1784 C C . ARG A 1 206 ? -4.067 -4.308 28.904 1.00 42.03 206 ARG A C 1
ATOM 1786 O O . ARG A 1 206 ? -3.946 -4.806 30.016 1.00 42.03 206 ARG A O 1
ATOM 1793 N N . ILE A 1 207 ? -3.923 -3.004 28.682 1.00 42.91 207 ILE A N 1
ATOM 1794 C CA . ILE A 1 207 ? -3.791 -2.019 29.754 1.00 42.91 207 ILE A CA 1
ATOM 1795 C C . ILE A 1 207 ? -5.196 -1.488 30.069 1.00 42.91 207 ILE A C 1
ATOM 1797 O O . ILE A 1 207 ? -5.544 -0.359 29.728 1.00 42.91 207 ILE A O 1
ATOM 1801 N N . LYS A 1 208 ? -6.029 -2.343 30.659 1.00 35.97 208 LYS A N 1
ATOM 1802 C CA . LYS A 1 208 ? -7.246 -1.963 31.378 1.00 35.97 208 LYS A CA 1
ATOM 1803 C C . LYS A 1 208 ? -7.386 -2.844 32.601 1.00 35.97 208 LYS A C 1
ATOM 1805 O O . LYS A 1 208 ? -7.249 -4.074 32.432 1.00 35.97 208 LYS A O 1
#

Radius of gyration: 20.17 Å; Cα contacts (8 Å, |Δi|>4): 86; chains: 1; bounding box: 45×29×71 Å

Foldseek 3Di:
DPPVVVVVVVCVVVVVVVVVVVLVVLVVLLVVLQVLVCVVPVDNPPPPVLLVVLSVVVVVVVVVVVVVVVVLVVVVVPDDPVNVVVVVVVVVVVLVVLLLCLQLVSQSSHDSDDSVRSNVVSVVLCVVCVVLSVVLSVVLVVVVCCLVCVCCVPVVVVCVVVVCPVVCCVDPNNVVVVVVVVVVSVVSSSVSSSCSNCVSVVVVVVPD

Secondary structure (DSSP, 8-state):
--STTTHHHHHHHHHHHHHHHHHHHHHHHHHHHHHHHHHHH------HHHHHHHHHHHHHHHHHHHHHHHHHGGGGGS--HHHHHHHHHHHHHHHHHHHHHHHHHHHHHHSS--HHHHHHHHHHHHHHHHHHHHHHHHHHHHHHHHHHHHHHHHHHHHHHHTT-HHHHHTSHHHHHHHHHHHHHHHHHHHHHHHHHHHHHHHHHHT--

Sequence (208 aa):
MGGYLLQNTSLSPVLNLFSIFNFCYYLVLFLFYQKVIFKIEEKNYLRLGQSASKFFFLYFIYYIVNYIGESFFPYLMFFDELLLVFLAIHWIAMVIFLLYMFYFIPLFSARPFNLKESWDYNLHLMKRNWLKIIFFVITYLIFIFFTTESFLGLTYPMLERLNVGYLFFSTIFGTVFFEFFGTFILILFVILQCVIYLNVEYMDRRIK

Mean predicted aligned error: 10.89 Å

pLDDT: mean 70.96, std 13.58, range [27.03, 89.0]

Solvent-accessible surface area (backbone atoms only — not comparable to full-atom values): 11530 Å² total; per-residue (Å²): 144,72,70,76,70,67,59,57,66,72,45,45,64,54,54,50,48,53,52,50,51,50,51,54,50,54,49,52,53,46,53,46,41,34,53,55,48,32,71,74,65,75,50,88,67,84,46,67,71,65,47,51,55,45,50,54,51,53,51,50,52,50,51,52,54,48,54,53,51,59,70,48,51,72,54,72,78,56,92,42,77,72,51,51,54,52,50,53,51,51,50,52,52,50,52,54,50,50,65,60,43,45,49,30,52,59,45,39,56,40,43,90,50,52,76,67,55,26,49,56,50,33,54,55,54,41,73,80,41,47,70,62,53,49,53,52,51,51,52,50,50,52,49,51,49,51,56,51,46,56,45,48,67,59,47,48,64,57,26,54,76,66,73,37,46,74,57,45,63,71,30,73,69,36,47,54,50,53,50,54,54,49,49,54,56,48,51,50,51,53,50,50,32,49,52,53,44,50,57,52,54,58,57,60,63,67,74,115